Protein AF-A0A374MV22-F1 (afdb_monomer)

Secondary structure (DSSP, 8-state):
-HHHHHHHHHHHTT--EEHHHHHHTT-EEEEETTSPPPPHHHHHHHHHHHHHH---SPEEEEEHHHHHHTT--EEETTT-PBPPTTTGGGEEEE-S-HHHHHHHHHHHHHGGGS-GGGS-----EEEE-S--SS-HHHHHHHHHHSPPPPPTTHHHHHHHHH--S--HHHHHHHHHHHTT--HHHHHHHHHSSS---HHHHHHHHTT---HHHH--TTHHHHHHHHHHHTTTS-HHHHHSHHHHHHHHHHHHSS-GGGHHHHHHHHHHHHHT--HHHHHHHHT----TTS--HHHHHHHHHHHHHHHHHHHHHHHS--

Foldseek 3Di:
DVVVVVVVCVVQQVPKDWPVVLVVVQAAEKEFLPDDDADVVLLVVLLVCCQVPNDPDAFEKEQQLLCVVLVTWMAGLPPRHTDDNVRSNRYIYGLDCSSNVVSVVVQQVVQVVDDPVPHDPGIHIYGYDNDPPDRPVVVSVCVVPVDDDDFQLVLLVLLVVQAPDDQVLSVQLNVLVVVVAGSQLSLCLQQVDSPDGSVQSVCSSVVNHDCSSNDRVNHVLSVLLLVLLVVAADPVLSSDPLVSVLLSVQLVPDDPVCNVVSSVLSSVLSNPQDNVLNVQLVPQQADDVDGHSSRSNSVSVVVSSVVSVVVVVVVVVD

Sequence (318 aa):
MNNEKNLFKEELLLKVIALSTLLDQGYKIARLSGNRNFDEKVVKAKMKSMKANGMLVPAIILDAMKVIEAGLEIVDFETGEIISAADAARYVVLVDANHRYKAHLNLLEANKDLKDEEKYKGEFYLIFALNEEIAVSRMFSEINICTNPWKGGDFPKGAKMACKEELPLLDFIVKLTEEGYPLPTASKWGTFKASITKEIMADAMAGKISDKLRKTNGLERGENLLKAAAKYLSKEVLKSRTLVDWVINKYDEAGDEQKVSVIDNLVDFFSSLSKEKAEQIEKAKGQRGGDTKETIINRLLNKFYEQFTQSQRTSTDE

Mean predicted aligned error: 6.79 Å

Radius of gyration: 28.54 Å; Cα contacts (8 Å, |Δi|>4): 380; chains: 1; bounding box: 67×40×87 Å

Organism: Bacteroides uniformis (NCBI:txid820)

Solvent-accessible surface area (backbone atoms only — not comparable to full-atom values): 17752 Å² total; per-residue (Å²): 114,74,68,61,54,52,50,52,49,62,71,38,56,94,40,80,39,52,47,66,62,44,47,76,71,61,42,43,60,23,26,53,63,88,54,79,79,86,49,68,68,62,21,52,54,40,36,56,45,37,71,76,64,44,73,89,68,66,30,36,28,42,59,28,51,63,44,46,75,70,73,44,63,38,15,36,63,85,82,61,47,79,60,50,81,88,57,18,89,41,32,35,26,42,70,41,55,61,51,51,52,54,16,51,53,53,41,56,58,57,31,76,84,44,58,80,92,72,38,69,83,72,76,54,46,32,26,58,60,89,72,77,89,58,57,68,69,55,52,49,51,43,68,67,67,75,63,79,78,86,52,66,46,50,32,44,50,49,17,58,72,56,42,89,67,93,36,71,45,50,54,53,32,33,56,35,21,75,76,66,22,47,37,60,38,28,26,27,42,35,52,66,35,94,75,62,50,67,64,55,25,51,35,21,46,72,70,50,70,54,70,75,48,70,50,52,91,28,29,67,61,25,52,51,38,51,57,23,36,55,74,58,44,53,68,75,55,71,38,32,54,60,55,56,49,53,54,40,49,60,47,70,75,38,55,82,90,42,35,64,60,52,49,53,51,50,29,50,48,36,63,66,53,48,71,72,61,33,50,53,53,72,69,50,68,52,45,92,96,60,55,47,36,60,59,52,37,53,51,51,51,49,54,54,48,54,53,49,56,52,55,54,57,63,65,73,77,114

Structure (mmCIF, N/CA/C/O backbone):
data_AF-A0A374MV22-F1
#
_entry.id   AF-A0A374MV22-F1
#
loop_
_atom_site.group_PDB
_atom_site.id
_atom_site.type_symbol
_atom_site.label_atom_id
_atom_site.label_alt_id
_atom_site.label_comp_id
_atom_site.label_asym_id
_atom_site.label_entity_id
_atom_site.label_seq_id
_atom_site.pdbx_PDB_ins_code
_atom_site.Cartn_x
_atom_site.Cartn_y
_atom_site.Cartn_z
_atom_site.occupancy
_atom_site.B_iso_or_equiv
_atom_site.auth_seq_id
_atom_site.auth_comp_id
_atom_site.auth_asym_id
_atom_site.auth_atom_id
_atom_site.pdbx_PDB_model_num
ATOM 1 N N . MET A 1 1 ? 21.558 -14.992 -42.768 1.00 45.25 1 MET A N 1
ATOM 2 C CA . MET A 1 1 ? 21.031 -13.829 -42.017 1.00 45.25 1 MET A CA 1
ATOM 3 C C . MET A 1 1 ? 19.640 -14.037 -41.408 1.00 45.25 1 MET A C 1
ATOM 5 O O . MET A 1 1 ? 19.520 -13.736 -40.232 1.00 45.25 1 MET A O 1
ATOM 9 N N . ASN A 1 2 ? 18.609 -14.551 -42.107 1.00 43.31 2 ASN A N 1
ATOM 10 C CA . ASN A 1 2 ? 17.303 -14.824 -41.456 1.00 43.31 2 ASN A CA 1
ATOM 11 C C . ASN A 1 2 ? 17.306 -16.053 -40.522 1.00 43.31 2 ASN A C 1
ATOM 13 O O . ASN A 1 2 ? 16.668 -16.009 -39.478 1.00 43.31 2 ASN A O 1
ATOM 17 N N . ASN A 1 3 ? 18.060 -17.112 -40.845 1.00 43.44 3 ASN A N 1
ATOM 18 C CA . ASN A 1 3 ? 18.114 -18.320 -40.002 1.00 43.44 3 ASN A CA 1
ATOM 19 C C . ASN A 1 3 ? 18.857 -18.117 -38.670 1.00 43.44 3 ASN A C 1
ATOM 21 O O . ASN A 1 3 ? 18.404 -18.617 -37.652 1.00 43.44 3 ASN A O 1
ATOM 25 N N . GLU A 1 4 ? 19.954 -17.354 -38.642 1.00 47.12 4 GLU A N 1
ATOM 26 C CA . GLU A 1 4 ? 20.718 -17.103 -37.403 1.00 47.12 4 GLU A CA 1
ATOM 27 C C . GLU A 1 4 ? 19.968 -16.191 -36.421 1.00 47.12 4 GLU A C 1
ATOM 29 O O . GLU A 1 4 ? 20.083 -16.361 -35.212 1.00 47.12 4 GLU A O 1
ATOM 34 N N . LYS A 1 5 ? 19.159 -15.247 -36.923 1.00 50.31 5 LYS A N 1
ATOM 35 C CA . LYS A 1 5 ? 18.357 -14.345 -36.082 1.00 50.31 5 LYS A CA 1
ATOM 36 C C . LYS A 1 5 ? 17.177 -15.052 -35.410 1.00 50.31 5 LYS A C 1
ATOM 38 O O . LYS A 1 5 ? 16.896 -14.760 -34.251 1.00 50.31 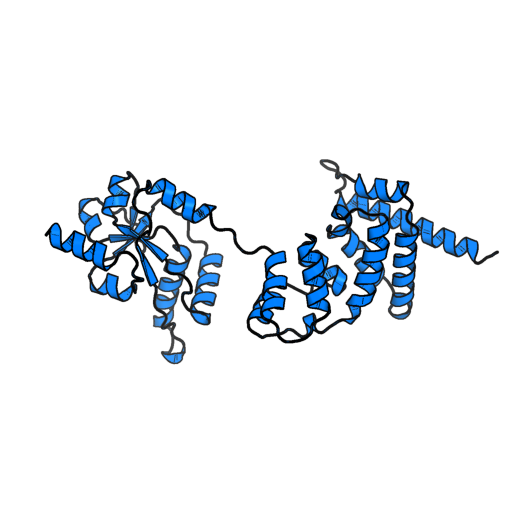5 LYS A O 1
ATOM 43 N N . ASN A 1 6 ? 16.529 -15.994 -36.102 1.00 52.12 6 ASN A N 1
ATOM 44 C CA . ASN A 1 6 ? 15.517 -16.853 -35.478 1.00 52.12 6 ASN A CA 1
ATOM 45 C C . ASN A 1 6 ? 16.143 -17.785 -34.434 1.00 52.12 6 ASN A C 1
ATOM 47 O O . ASN A 1 6 ? 15.589 -17.914 -33.349 1.00 52.12 6 ASN A O 1
ATOM 51 N N . LEU A 1 7 ? 17.333 -18.333 -34.709 1.00 50.06 7 LEU A N 1
ATOM 52 C CA . LEU A 1 7 ? 18.064 -19.161 -33.747 1.00 50.06 7 LEU A CA 1
ATOM 53 C C . LEU A 1 7 ? 18.438 -18.375 -32.477 1.00 50.06 7 LEU A C 1
ATOM 55 O O . LEU A 1 7 ? 18.261 -18.870 -31.374 1.00 50.06 7 LEU A O 1
ATOM 59 N N . PHE A 1 8 ? 18.879 -17.120 -32.619 1.00 55.59 8 PHE A N 1
ATOM 60 C CA . PHE A 1 8 ? 19.227 -16.244 -31.493 1.00 55.59 8 PHE A CA 1
ATOM 61 C C . PHE A 1 8 ? 18.015 -15.885 -30.621 1.00 55.59 8 PHE A C 1
ATOM 63 O O . PHE A 1 8 ? 18.105 -15.854 -29.393 1.00 55.59 8 PHE A O 1
ATOM 70 N N . LYS A 1 9 ? 16.856 -15.643 -31.247 1.00 52.81 9 LYS A N 1
ATOM 71 C CA . LYS A 1 9 ? 15.600 -15.394 -30.533 1.00 52.81 9 LYS A CA 1
ATOM 72 C C . LYS A 1 9 ? 15.097 -16.648 -29.819 1.00 52.81 9 LYS A C 1
ATOM 74 O O . LYS A 1 9 ? 14.689 -16.546 -28.669 1.00 52.81 9 LYS A O 1
ATOM 79 N N . GLU A 1 10 ? 15.172 -17.819 -30.447 1.00 56.44 10 GLU A N 1
ATOM 80 C CA . GLU A 1 10 ? 14.834 -19.106 -29.820 1.00 56.44 10 GLU A CA 1
ATOM 81 C C . GLU A 1 10 ? 15.809 -19.477 -28.689 1.00 56.44 10 GLU A C 1
ATOM 83 O O . GLU A 1 10 ? 15.385 -20.002 -27.662 1.00 56.44 10 GLU A O 1
ATOM 88 N N . GLU A 1 11 ? 17.095 -19.134 -28.816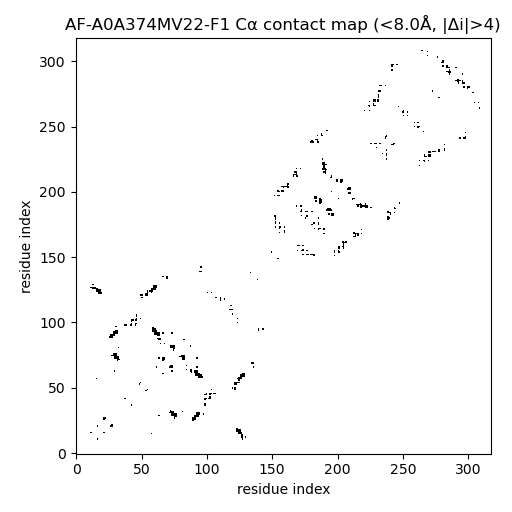 1.00 57.91 11 GLU A N 1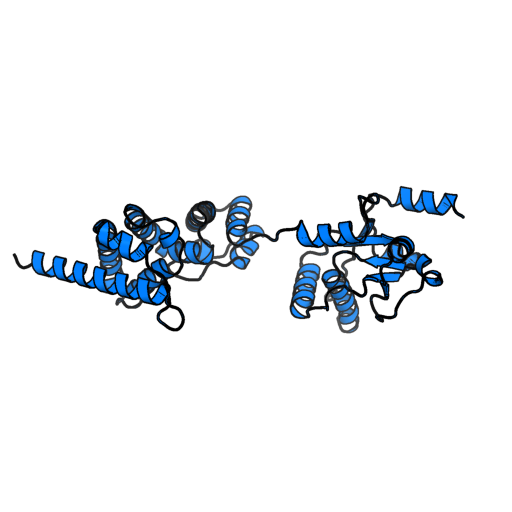
ATOM 89 C CA . GLU A 1 11 ? 18.097 -19.324 -27.764 1.00 57.91 11 GLU A CA 1
ATOM 90 C C . GLU A 1 11 ? 17.899 -18.391 -26.564 1.00 57.91 11 GLU A C 1
ATOM 92 O O . GLU A 1 11 ? 18.346 -18.734 -25.469 1.00 57.91 11 GLU A O 1
ATOM 97 N N . LEU A 1 12 ? 17.276 -17.222 -26.739 1.00 61.72 12 LEU A N 1
ATOM 98 C CA . LEU A 1 12 ? 17.028 -16.239 -25.677 1.00 61.72 12 LEU A CA 1
ATOM 99 C C . LEU A 1 12 ? 15.589 -16.232 -25.160 1.00 61.72 12 LEU A C 1
ATOM 101 O O . LEU A 1 12 ? 15.337 -15.692 -24.078 1.00 61.72 12 LEU A O 1
ATOM 105 N N . LEU A 1 13 ? 14.647 -16.828 -25.892 1.00 58.84 13 LEU A N 1
ATOM 106 C CA . LEU A 1 13 ? 13.289 -17.030 -25.411 1.00 58.84 13 LEU A CA 1
ATOM 107 C C . LEU A 1 13 ? 13.378 -17.795 -24.085 1.00 58.84 13 LEU A C 1
ATOM 109 O O . LEU A 1 13 ? 14.059 -18.813 -23.993 1.00 58.84 13 LEU A O 1
ATOM 113 N N . LEU A 1 14 ? 12.713 -17.284 -23.045 1.00 67.69 14 LEU A N 1
ATOM 114 C CA . LEU A 1 14 ? 12.739 -17.826 -21.676 1.00 67.69 14 LEU A CA 1
ATOM 115 C C . LEU A 1 14 ? 14.038 -17.586 -20.881 1.00 67.69 14 LEU A C 1
ATOM 117 O O . LEU A 1 14 ? 14.122 -18.026 -19.732 1.00 67.69 14 LEU A O 1
ATOM 121 N N . LYS A 1 15 ? 15.029 -16.860 -21.418 1.00 84.50 15 LYS A N 1
ATOM 122 C CA . LYS A 1 15 ? 16.226 -16.459 -20.662 1.00 84.50 15 LYS A CA 1
ATOM 123 C C . LYS A 1 15 ? 16.080 -15.057 -20.087 1.00 84.50 15 LYS A C 1
ATOM 125 O O . LYS A 1 15 ? 15.652 -14.119 -20.754 1.00 84.50 15 LYS A O 1
ATOM 130 N N . VAL A 1 16 ? 16.502 -14.914 -18.835 1.00 92.50 16 VAL A N 1
ATOM 131 C CA . VAL A 1 16 ? 16.754 -13.605 -18.233 1.00 92.50 16 VAL A CA 1
ATOM 132 C C . VAL A 1 16 ? 18.104 -13.103 -18.743 1.00 92.50 16 VAL A C 1
ATOM 134 O O . VAL A 1 16 ? 19.108 -13.804 -18.637 1.00 92.50 16 VAL A O 1
ATOM 137 N N . ILE A 1 17 ? 18.118 -11.897 -19.300 1.00 93.69 17 ILE A N 1
ATOM 138 C CA . ILE A 1 17 ? 19.264 -11.275 -19.962 1.00 93.69 17 ILE A CA 1
ATOM 139 C C . ILE A 1 17 ? 19.754 -10.111 -19.102 1.00 93.69 17 ILE A C 1
ATOM 141 O O . ILE A 1 17 ? 18.955 -9.277 -18.675 1.00 93.69 17 ILE A O 1
ATOM 145 N N . ALA A 1 18 ? 21.057 -10.040 -18.840 1.00 95.69 18 ALA A N 1
ATOM 146 C CA . ALA A 1 18 ? 21.661 -8.863 -18.224 1.00 95.69 18 ALA A CA 1
ATOM 147 C C . ALA A 1 18 ? 21.706 -7.709 -19.236 1.00 95.69 18 ALA A C 1
ATOM 149 O O . ALA A 1 18 ? 22.033 -7.917 -20.405 1.00 95.69 18 ALA A O 1
ATOM 150 N N . LEU A 1 19 ? 21.397 -6.490 -18.796 1.00 96.69 19 LEU A N 1
ATOM 151 C CA . LEU A 1 19 ? 21.433 -5.300 -19.643 1.00 96.69 19 LEU A CA 1
ATOM 152 C C . LEU A 1 19 ? 22.814 -5.121 -20.275 1.00 96.69 19 LEU A C 1
ATOM 154 O O . LEU A 1 19 ? 22.885 -4.890 -21.477 1.00 96.69 19 LEU A O 1
ATOM 158 N N . SER A 1 20 ? 23.885 -5.292 -19.494 1.00 95.81 20 SER A N 1
ATOM 159 C CA . SER A 1 20 ? 25.269 -5.265 -19.988 1.00 95.81 20 SER A CA 1
ATOM 160 C C . SER A 1 20 ? 25.472 -6.153 -21.218 1.00 95.81 20 SER A C 1
ATOM 162 O O . SER A 1 20 ? 25.999 -5.689 -22.220 1.00 95.81 20 SER A O 1
ATOM 164 N N . THR A 1 21 ? 24.942 -7.381 -21.208 1.00 94.44 21 THR A N 1
ATOM 165 C CA . THR A 1 21 ? 25.028 -8.303 -22.351 1.00 94.44 21 THR A CA 1
ATOM 166 C C . THR A 1 21 ? 24.350 -7.756 -23.610 1.00 94.44 21 THR A C 1
ATOM 168 O O . THR A 1 21 ? 24.898 -7.903 -24.699 1.00 94.44 21 THR A O 1
ATOM 171 N N . LEU A 1 22 ? 23.180 -7.115 -23.493 1.00 93.00 22 LEU A N 1
ATOM 172 C CA . LEU A 1 22 ? 22.524 -6.495 -24.654 1.00 93.00 22 LEU A CA 1
ATOM 173 C C . LEU A 1 22 ? 23.300 -5.280 -25.167 1.00 93.00 22 LEU A C 1
ATOM 175 O O . LEU A 1 22 ? 23.437 -5.113 -26.379 1.00 93.00 22 LEU A O 1
ATOM 179 N N . LEU A 1 23 ? 23.807 -4.445 -24.258 1.00 94.56 23 LEU A N 1
ATOM 180 C CA . LEU A 1 23 ? 24.580 -3.257 -24.618 1.00 94.56 23 LEU A CA 1
ATOM 181 C C . LEU A 1 23 ? 25.897 -3.637 -25.313 1.00 94.56 23 LEU A C 1
ATOM 183 O O . LEU A 1 23 ? 26.232 -3.042 -26.335 1.00 94.56 23 LEU A O 1
ATOM 187 N N . ASP A 1 24 ? 26.592 -4.671 -24.829 1.00 95.44 24 ASP A N 1
ATOM 188 C CA . ASP A 1 24 ? 27.826 -5.198 -25.434 1.00 95.44 24 ASP A CA 1
ATOM 189 C C . ASP A 1 24 ? 27.590 -5.760 -26.846 1.00 95.44 24 ASP A C 1
ATOM 191 O O . ASP A 1 24 ? 28.473 -5.724 -27.702 1.00 95.44 24 ASP A O 1
ATOM 195 N N . GLN A 1 25 ? 26.373 -6.236 -27.121 1.00 92.12 25 GLN A N 1
ATOM 196 C CA . GLN A 1 25 ? 25.932 -6.670 -28.451 1.00 92.12 25 GLN A CA 1
ATOM 197 C C . GLN A 1 25 ? 25.487 -5.506 -29.355 1.00 92.12 25 GLN A C 1
ATOM 199 O O . GLN A 1 25 ? 25.093 -5.728 -30.501 1.00 92.12 25 GLN A O 1
ATOM 204 N N . GLY A 1 26 ? 25.552 -4.266 -28.864 1.00 94.44 26 GLY A N 1
ATOM 205 C CA . GLY A 1 26 ? 25.214 -3.056 -29.610 1.00 94.44 26 GLY A CA 1
ATOM 206 C C . GLY A 1 26 ? 23.725 -2.708 -29.626 1.00 94.44 26 GLY A C 1
ATOM 207 O O . GLY A 1 26 ? 23.330 -1.812 -30.379 1.00 94.44 26 GLY A O 1
ATOM 208 N N . TYR A 1 27 ? 22.895 -3.382 -28.822 1.00 96.06 27 TYR A N 1
ATOM 209 C CA . TYR A 1 27 ? 21.491 -3.006 -28.673 1.00 96.06 27 TYR A CA 1
ATOM 210 C C . TYR A 1 27 ? 21.336 -1.755 -27.811 1.00 96.06 27 TYR A C 1
ATOM 212 O O . TYR A 1 27 ? 22.095 -1.504 -26.877 1.00 96.06 27 TYR A O 1
ATOM 220 N N . LYS A 1 28 ? 20.284 -0.994 -28.097 1.00 97.31 28 LYS A N 1
ATOM 221 C CA . LYS A 1 28 ? 19.816 0.145 -27.313 1.00 97.31 28 LYS A CA 1
ATOM 222 C C . LYS A 1 28 ? 18.415 -0.112 -26.767 1.00 97.31 28 LYS A C 1
ATOM 224 O O . LYS A 1 28 ? 17.668 -0.947 -27.282 1.00 97.31 28 LYS A O 1
ATOM 229 N N . ILE A 1 29 ? 18.046 0.633 -25.727 1.00 98.12 29 ILE A N 1
ATOM 230 C CA . ILE A 1 29 ? 16.731 0.524 -25.094 1.00 98.12 29 ILE A CA 1
ATOM 231 C C . ILE A 1 29 ? 15.816 1.635 -25.606 1.00 98.12 29 ILE A C 1
ATOM 233 O O . ILE A 1 29 ? 16.128 2.819 -25.502 1.00 98.12 29 ILE A O 1
ATOM 237 N N . ALA A 1 30 ? 14.660 1.238 -26.124 1.00 98.12 30 ALA A N 1
ATOM 238 C CA . ALA A 1 30 ? 13.561 2.116 -26.492 1.00 98.12 30 ALA A CA 1
ATOM 239 C C . ALA A 1 30 ? 12.405 1.995 -25.490 1.00 98.12 30 ALA A C 1
ATOM 241 O O . ALA A 1 30 ? 12.314 1.039 -24.718 1.00 98.12 30 ALA A O 1
ATOM 242 N N . ARG A 1 31 ? 11.469 2.942 -25.534 1.00 96.56 31 ARG A N 1
ATOM 243 C CA . ARG A 1 31 ? 10.159 2.864 -24.866 1.00 96.56 31 ARG A CA 1
ATOM 244 C C . ARG A 1 31 ? 9.058 3.343 -25.804 1.00 96.56 31 ARG A C 1
ATOM 246 O O . ARG A 1 31 ? 9.324 4.072 -26.751 1.00 96.56 31 ARG A O 1
ATOM 253 N N . LEU A 1 32 ? 7.813 2.980 -25.508 1.00 94.88 32 LEU A N 1
ATOM 254 C CA . LEU A 1 32 ? 6.648 3.550 -26.189 1.00 94.88 32 LEU A CA 1
ATOM 255 C C . LEU A 1 32 ? 6.566 5.059 -25.919 1.00 94.88 32 LEU A C 1
ATOM 257 O O . LEU A 1 32 ? 6.726 5.482 -24.768 1.00 94.88 32 LEU A O 1
ATOM 261 N N . SER A 1 33 ? 6.267 5.861 -26.942 1.00 92.69 33 SER A N 1
ATOM 262 C CA . SER A 1 33 ? 6.123 7.315 -26.775 1.00 92.69 33 SER A CA 1
ATOM 263 C C . SER A 1 33 ? 4.943 7.676 -25.864 1.00 92.69 33 SER A C 1
ATOM 265 O O . SER A 1 33 ? 5.063 8.543 -25.001 1.00 92.69 33 SER A O 1
ATOM 267 N N . GLY A 1 34 ? 3.848 6.912 -25.952 1.00 86.50 34 GLY A N 1
ATOM 268 C CA . GLY A 1 34 ? 2.661 7.042 -25.100 1.00 86.50 34 GLY A CA 1
ATOM 269 C C . GLY A 1 34 ? 2.831 6.582 -23.643 1.00 86.50 34 GLY A C 1
ATOM 270 O O . GLY A 1 34 ? 1.868 6.625 -22.875 1.00 86.50 34 GLY A O 1
ATOM 271 N N . ASN A 1 35 ? 4.019 6.127 -23.224 1.00 85.94 35 ASN A N 1
ATOM 272 C CA . ASN A 1 35 ? 4.237 5.737 -21.832 1.00 85.94 35 ASN A CA 1
ATOM 273 C C . ASN A 1 35 ? 4.171 6.940 -20.890 1.00 85.94 35 ASN A C 1
ATOM 275 O O . ASN A 1 35 ? 4.763 7.990 -21.146 1.00 85.94 35 ASN A O 1
ATOM 279 N N . ARG A 1 36 ? 3.554 6.722 -19.722 1.00 84.50 36 ARG A N 1
ATOM 280 C CA . ARG A 1 36 ? 3.444 7.717 -18.648 1.00 84.50 36 ARG A CA 1
ATOM 281 C C . ARG A 1 36 ? 4.780 8.413 -18.351 1.00 84.50 36 ARG A C 1
ATOM 283 O O . ARG A 1 36 ? 5.848 7.785 -18.379 1.00 84.50 36 ARG A O 1
ATOM 290 N N . ASN A 1 37 ? 4.690 9.691 -17.997 1.00 90.19 37 ASN A N 1
ATOM 291 C CA . ASN A 1 37 ? 5.840 10.482 -17.575 1.00 90.19 37 ASN A CA 1
ATOM 292 C C . ASN A 1 37 ? 6.525 9.864 -16.349 1.00 90.19 37 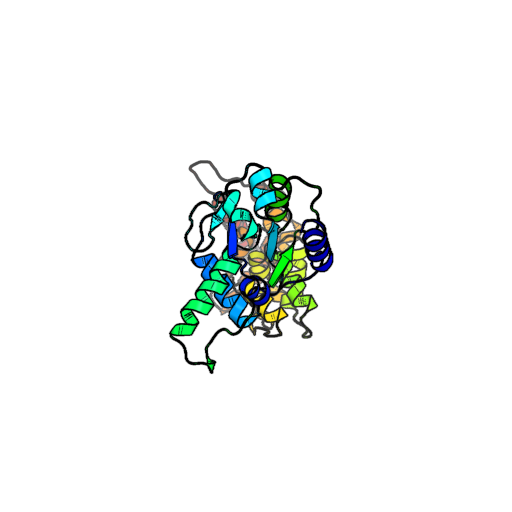ASN A C 1
ATOM 294 O O . ASN A 1 37 ? 5.909 9.164 -15.532 1.00 90.19 37 ASN A O 1
ATOM 298 N N . PHE A 1 38 ? 7.825 10.125 -16.218 1.00 93.69 38 PHE A N 1
ATOM 299 C CA . PHE A 1 38 ? 8.559 9.726 -15.028 1.00 93.69 38 PHE A CA 1
ATOM 300 C C . PHE A 1 38 ? 8.077 10.536 -13.827 1.00 93.69 38 PHE A C 1
ATOM 302 O O . PHE A 1 38 ? 7.987 11.757 -13.870 1.00 93.69 38 PHE A O 1
ATOM 309 N N . ASP A 1 39 ? 7.772 9.825 -12.746 1.00 96.69 39 ASP A N 1
ATOM 310 C CA . ASP A 1 39 ? 7.410 10.425 -11.470 1.00 96.69 39 ASP A CA 1
ATOM 311 C C . ASP A 1 39 ? 8.647 10.326 -10.585 1.00 96.69 39 ASP A C 1
ATOM 313 O O . ASP A 1 39 ? 9.112 9.222 -10.280 1.00 96.69 39 ASP A O 1
ATOM 317 N N . GLU A 1 40 ? 9.204 11.471 -10.199 1.00 96.44 40 GLU A N 1
ATOM 318 C CA . GLU A 1 40 ? 10.444 11.518 -9.430 1.00 96.44 40 GLU A CA 1
ATOM 319 C C . GLU A 1 40 ? 10.349 10.793 -8.089 1.00 96.44 40 GLU A C 1
ATOM 321 O O . GLU A 1 40 ? 11.319 10.163 -7.665 1.00 96.44 40 GLU A O 1
ATOM 326 N N . LYS A 1 41 ? 9.198 10.860 -7.405 1.00 96.88 41 LYS A N 1
ATOM 327 C CA . LYS A 1 41 ? 9.010 10.186 -6.114 1.00 96.88 41 LYS A CA 1
ATOM 328 C C . LYS A 1 41 ? 9.029 8.677 -6.315 1.00 96.88 41 LYS A C 1
ATOM 330 O O . LYS A 1 41 ? 9.691 7.968 -5.556 1.00 96.88 41 LYS A O 1
ATOM 335 N N . VAL A 1 42 ? 8.362 8.190 -7.362 1.00 95.88 42 VAL A N 1
ATOM 336 C CA . VAL A 1 42 ? 8.371 6.767 -7.724 1.00 95.88 42 VAL A CA 1
ATOM 337 C C . VAL A 1 42 ? 9.778 6.318 -8.119 1.00 95.88 42 VAL A C 1
ATOM 339 O O . VAL A 1 42 ? 10.233 5.288 -7.623 1.00 95.88 42 VAL A O 1
ATOM 342 N N . VAL A 1 43 ? 10.492 7.082 -8.953 1.00 97.75 43 VAL A N 1
ATOM 343 C CA . VAL A 1 43 ? 11.876 6.765 -9.353 1.00 97.75 43 VAL A CA 1
ATOM 344 C C . VAL A 1 43 ? 12.793 6.714 -8.128 1.00 97.75 43 VAL A C 1
ATOM 346 O O . VAL A 1 43 ? 13.462 5.704 -7.925 1.00 97.75 43 VAL A O 1
ATOM 349 N N . LYS A 1 44 ? 12.763 7.724 -7.247 1.00 97.94 44 LYS A N 1
ATOM 350 C CA . LYS A 1 44 ? 13.557 7.751 -6.002 1.00 97.94 44 LYS A CA 1
ATOM 351 C C . LYS A 1 44 ? 13.249 6.557 -5.092 1.00 97.94 44 LYS A C 1
ATOM 353 O O . LYS A 1 44 ? 14.166 5.941 -4.548 1.00 97.94 44 LYS A O 1
ATOM 358 N N . ALA A 1 45 ? 11.976 6.175 -4.962 1.00 96.31 45 ALA A N 1
ATOM 359 C CA . ALA A 1 45 ? 11.591 4.985 -4.205 1.00 96.31 45 ALA A CA 1
ATOM 360 C C . ALA A 1 45 ? 12.166 3.693 -4.821 1.00 96.31 45 ALA A C 1
ATOM 362 O O . ALA A 1 45 ? 12.651 2.826 -4.090 1.00 96.31 45 ALA A O 1
ATOM 363 N N . LYS A 1 46 ? 12.171 3.569 -6.158 1.00 97.19 46 LYS A N 1
ATOM 364 C CA . LYS A 1 46 ? 12.804 2.435 -6.853 1.00 97.19 46 LYS A CA 1
ATOM 365 C C . LYS A 1 46 ? 14.324 2.439 -6.701 1.00 97.19 46 LYS A C 1
ATOM 367 O O . LYS A 1 46 ? 14.869 1.378 -6.424 1.00 97.19 46 LYS A O 1
ATOM 372 N N . MET A 1 47 ? 14.985 3.597 -6.760 1.00 97.44 47 MET A N 1
ATOM 373 C CA . MET A 1 47 ? 16.428 3.713 -6.504 1.00 97.44 47 MET A CA 1
ATOM 374 C C . MET A 1 47 ? 16.792 3.174 -5.114 1.00 97.44 47 MET A C 1
ATOM 376 O O . MET A 1 47 ? 17.693 2.347 -4.988 1.00 97.44 47 MET A O 1
ATOM 380 N N . LYS A 1 48 ? 16.049 3.581 -4.070 1.00 95.75 48 LYS A N 1
ATOM 381 C CA . LYS A 1 48 ? 16.246 3.079 -2.699 1.00 95.75 48 LYS A CA 1
ATOM 382 C C . LYS A 1 48 ? 16.070 1.560 -2.624 1.00 95.75 48 LYS A C 1
ATOM 384 O O . LYS A 1 48 ? 16.901 0.878 -2.031 1.00 95.75 48 LYS A O 1
ATOM 389 N N . SER A 1 49 ? 15.010 1.034 -3.240 1.00 94.44 49 SER A N 1
ATOM 390 C CA . SER A 1 49 ? 14.749 -0.408 -3.266 1.00 94.44 49 SER A CA 1
ATOM 391 C C . SER A 1 49 ? 15.845 -1.185 -3.994 1.00 94.44 49 SER A C 1
ATOM 393 O O . SER A 1 49 ? 16.247 -2.232 -3.508 1.00 94.44 49 SER A O 1
ATOM 395 N N . MET A 1 50 ? 16.326 -0.697 -5.139 1.00 96.44 50 MET A N 1
ATOM 396 C CA . MET A 1 50 ? 17.349 -1.383 -5.935 1.00 96.44 50 MET A CA 1
ATOM 397 C C . MET A 1 50 ? 18.715 -1.377 -5.252 1.00 96.44 50 MET A C 1
ATOM 399 O O . MET A 1 50 ? 19.415 -2.382 -5.310 1.00 96.44 50 MET A O 1
ATOM 403 N N . LYS A 1 51 ? 19.073 -0.294 -4.548 1.00 94.31 51 LYS A N 1
ATOM 404 C CA . LYS A 1 51 ? 20.276 -0.262 -3.701 1.00 94.31 51 LYS A CA 1
ATOM 405 C C . LYS A 1 51 ? 20.217 -1.293 -2.572 1.00 94.31 51 LYS A C 1
ATOM 407 O O . LYS A 1 51 ? 21.221 -1.926 -2.285 1.00 94.31 51 LYS A O 1
ATOM 412 N N . ALA A 1 52 ? 19.057 -1.447 -1.932 1.00 92.19 52 ALA A N 1
ATOM 413 C CA . ALA A 1 52 ? 18.908 -2.328 -0.775 1.00 92.19 52 ALA A CA 1
ATOM 414 C C . ALA A 1 52 ? 18.707 -3.807 -1.144 1.00 92.19 52 ALA A C 1
ATOM 416 O O . ALA A 1 52 ? 19.190 -4.679 -0.432 1.00 92.19 52 ALA A O 1
ATOM 417 N N . ASN A 1 53 ? 17.978 -4.085 -2.228 1.00 92.12 53 ASN A N 1
ATOM 418 C CA . ASN A 1 53 ? 17.447 -5.421 -2.523 1.00 92.12 53 ASN A CA 1
ATOM 419 C C . ASN A 1 53 ? 17.835 -5.944 -3.914 1.00 92.12 53 ASN A C 1
ATOM 421 O O . ASN A 1 53 ? 17.408 -7.031 -4.294 1.00 92.12 53 ASN A O 1
ATOM 425 N N . GLY A 1 54 ? 18.572 -5.163 -4.710 1.00 93.88 54 GLY A N 1
ATOM 426 C CA . GLY A 1 54 ? 18.781 -5.464 -6.123 1.00 93.88 54 GLY A CA 1
ATOM 427 C C . GLY A 1 54 ? 17.478 -5.439 -6.931 1.00 93.88 54 GLY A C 1
ATOM 428 O O . GLY A 1 54 ? 16.468 -4.843 -6.535 1.00 93.88 54 GLY A O 1
ATOM 429 N N . MET A 1 55 ? 17.505 -6.070 -8.102 1.00 94.19 55 MET A N 1
ATOM 430 C CA . MET A 1 55 ? 16.331 -6.238 -8.955 1.00 94.19 55 MET A CA 1
ATOM 431 C C . MET A 1 55 ? 15.693 -7.606 -8.694 1.00 94.19 55 MET A C 1
ATOM 433 O O . MET A 1 55 ? 16.316 -8.632 -8.923 1.00 94.19 55 MET A O 1
ATOM 437 N N . LEU A 1 56 ? 14.443 -7.612 -8.223 1.00 92.69 56 LEU A N 1
ATOM 438 C CA . LEU A 1 56 ? 13.739 -8.843 -7.830 1.00 92.69 56 LEU A CA 1
ATOM 439 C C . LEU A 1 56 ? 12.942 -9.502 -8.967 1.00 92.69 56 LEU A C 1
ATOM 441 O O . LEU A 1 56 ? 12.567 -10.662 -8.859 1.00 92.69 56 LEU A O 1
ATOM 445 N N . VAL A 1 57 ? 12.630 -8.755 -10.029 1.00 93.06 57 VAL A N 1
ATOM 446 C CA . VAL A 1 57 ? 11.805 -9.219 -11.158 1.00 93.06 57 VAL A CA 1
ATOM 447 C C . VAL A 1 57 ? 12.374 -8.619 -12.443 1.00 93.06 57 VAL A C 1
ATOM 449 O O . VAL A 1 57 ? 12.542 -7.392 -12.455 1.00 93.06 57 VAL A O 1
ATOM 452 N N . PRO A 1 58 ? 12.644 -9.409 -13.501 1.00 95.31 58 PRO A N 1
ATOM 453 C CA . PRO A 1 58 ? 13.117 -8.888 -14.782 1.00 95.31 58 PRO A CA 1
ATOM 454 C C . PRO A 1 58 ? 12.099 -7.919 -15.400 1.00 95.31 58 PRO A C 1
ATOM 456 O O . PRO A 1 58 ? 10.906 -7.958 -15.090 1.00 95.31 58 PRO A O 1
ATOM 459 N N . ALA A 1 59 ? 12.570 -7.012 -16.246 1.00 95.88 59 ALA A N 1
ATOM 460 C CA . ALA A 1 59 ? 11.704 -6.148 -17.033 1.00 95.88 59 ALA A CA 1
ATOM 461 C C . ALA A 1 59 ? 11.402 -6.774 -18.397 1.00 95.88 59 ALA A C 1
ATOM 463 O O . ALA A 1 59 ? 12.237 -7.473 -18.964 1.00 95.88 59 ALA A O 1
ATOM 464 N N . ILE A 1 60 ? 10.207 -6.518 -18.919 1.00 94.19 60 ILE A N 1
ATOM 465 C CA . ILE A 1 60 ? 9.737 -7.141 -20.157 1.00 94.19 60 ILE A CA 1
ATOM 466 C C . ILE A 1 60 ? 10.129 -6.272 -21.354 1.00 94.19 60 ILE A C 1
ATOM 468 O O . ILE A 1 60 ? 9.867 -5.063 -21.355 1.00 94.19 60 ILE A O 1
ATOM 472 N N . ILE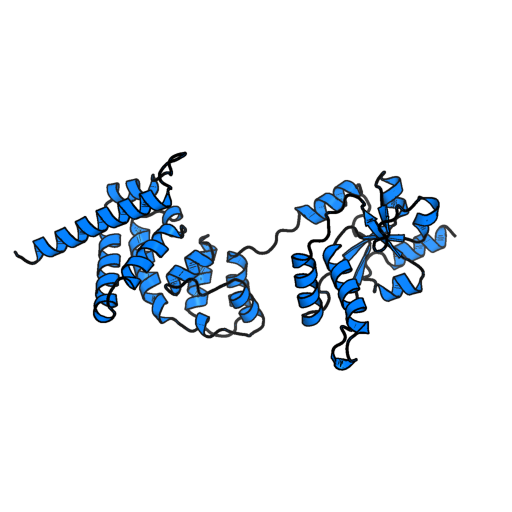 A 1 61 ? 10.720 -6.904 -22.370 1.00 94.56 61 ILE A N 1
ATOM 473 C CA . ILE A 1 61 ? 11.099 -6.283 -23.642 1.00 94.56 61 ILE A CA 1
ATOM 474 C C . ILE A 1 61 ? 10.461 -6.972 -24.855 1.00 94.56 61 ILE A C 1
ATOM 476 O O . ILE A 1 61 ? 10.054 -8.133 -24.796 1.00 94.56 61 ILE A O 1
ATOM 480 N N . LEU A 1 62 ? 10.391 -6.238 -25.964 1.00 93.94 62 LEU A N 1
ATOM 481 C CA . LEU A 1 62 ? 9.986 -6.714 -27.288 1.00 93.94 62 LEU A CA 1
ATOM 482 C C . LEU A 1 62 ? 10.994 -6.282 -28.357 1.00 93.94 62 LEU A C 1
ATOM 484 O O . LEU A 1 62 ? 11.694 -5.283 -28.188 1.00 93.94 62 LEU A O 1
ATOM 488 N N . ASP A 1 63 ? 10.996 -6.979 -29.492 1.00 93.12 63 ASP A N 1
ATOM 489 C CA . ASP A 1 63 ? 11.678 -6.522 -30.706 1.00 93.12 63 ASP A CA 1
ATOM 490 C C . ASP A 1 63 ? 11.079 -5.191 -31.188 1.00 93.12 63 ASP A C 1
ATOM 492 O O . ASP A 1 63 ? 9.864 -5.084 -31.377 1.00 93.12 63 ASP A O 1
ATOM 496 N N . ALA A 1 64 ? 11.913 -4.176 -31.437 1.00 96.62 64 ALA A N 1
ATOM 497 C CA . ALA A 1 64 ? 11.426 -2.859 -31.853 1.00 96.62 64 ALA A CA 1
ATOM 498 C C . ALA A 1 64 ? 10.662 -2.882 -33.181 1.00 96.62 64 ALA A C 1
ATOM 500 O O . ALA A 1 64 ? 9.635 -2.214 -33.301 1.00 96.62 64 ALA A O 1
ATOM 501 N N . MET A 1 65 ? 11.105 -3.697 -34.145 1.00 95.12 65 MET A N 1
ATOM 502 C CA . MET A 1 65 ? 10.414 -3.827 -35.431 1.00 95.12 65 MET A CA 1
ATOM 503 C C . MET A 1 65 ? 8.976 -4.323 -35.245 1.00 95.12 65 MET A C 1
ATOM 505 O O . MET A 1 65 ? 8.057 -3.750 -35.816 1.00 95.12 65 MET A O 1
ATOM 509 N N . LYS A 1 66 ? 8.758 -5.303 -34.357 1.00 93.25 66 LYS A N 1
ATOM 510 C CA . LYS A 1 66 ? 7.423 -5.835 -34.048 1.00 93.25 66 LYS A CA 1
ATOM 511 C C . LYS A 1 66 ? 6.497 -4.767 -33.460 1.00 93.25 66 LYS A C 1
ATOM 513 O O . LYS A 1 66 ? 5.301 -4.755 -33.735 1.00 93.25 66 LYS A O 1
ATOM 518 N N . VAL A 1 67 ? 7.039 -3.873 -32.634 1.00 95.69 67 VAL A N 1
ATOM 519 C CA . VAL A 1 67 ? 6.272 -2.770 -32.035 1.00 95.69 67 VAL A CA 1
ATOM 520 C C . VAL A 1 67 ? 5.890 -1.729 -33.093 1.00 95.69 67 VAL A C 1
ATOM 522 O O . VAL A 1 67 ? 4.739 -1.296 -33.124 1.00 95.69 67 VAL A O 1
ATOM 525 N N . ILE A 1 68 ? 6.815 -1.388 -33.994 1.00 96.38 68 ILE A N 1
ATOM 526 C CA . ILE A 1 68 ? 6.562 -0.460 -35.107 1.00 96.38 68 ILE A CA 1
ATOM 527 C C . ILE A 1 68 ? 5.556 -1.049 -36.106 1.00 96.38 68 ILE A C 1
ATOM 529 O O . ILE A 1 68 ? 4.623 -0.358 -36.509 1.00 96.38 68 ILE A O 1
ATOM 533 N N . GLU A 1 69 ? 5.687 -2.327 -36.469 1.00 95.00 69 GLU A N 1
ATOM 534 C CA . GLU A 1 69 ? 4.740 -3.041 -37.343 1.00 95.00 69 GLU A CA 1
ATOM 535 C C . GLU A 1 69 ? 3.333 -3.123 -36.735 1.00 95.00 69 GLU A C 1
ATOM 537 O O . GLU A 1 69 ? 2.340 -3.119 -37.460 1.00 95.00 69 GLU A O 1
ATOM 542 N N . ALA A 1 70 ? 3.231 -3.121 -35.403 1.00 93.75 70 ALA A N 1
ATOM 543 C CA . ALA A 1 70 ? 1.962 -3.003 -34.689 1.00 93.75 70 ALA A CA 1
ATOM 544 C C . ALA A 1 70 ? 1.379 -1.571 -34.692 1.00 93.75 70 ALA A C 1
ATOM 546 O O . ALA A 1 70 ? 0.359 -1.329 -34.045 1.00 93.75 70 ALA A O 1
ATOM 547 N N . GLY A 1 71 ? 2.007 -0.626 -35.399 1.00 95.12 71 GLY A N 1
ATOM 548 C CA . GLY A 1 71 ? 1.557 0.758 -35.541 1.00 95.12 71 GLY A CA 1
ATOM 549 C C . GLY A 1 71 ? 1.827 1.634 -34.317 1.00 95.12 71 GLY A C 1
ATOM 550 O O . GLY A 1 71 ? 1.151 2.646 -34.137 1.00 95.12 71 GLY A O 1
ATOM 551 N N . LEU A 1 72 ? 2.768 1.244 -33.452 1.00 95.31 72 LEU A N 1
ATOM 552 C CA . LEU A 1 72 ? 3.098 1.980 -32.233 1.00 95.31 72 LEU A CA 1
ATOM 553 C C . LEU A 1 72 ? 4.400 2.768 -32.401 1.00 95.31 72 LEU A C 1
ATOM 555 O O . LEU A 1 72 ? 5.411 2.241 -32.861 1.00 95.31 72 LEU A O 1
ATOM 559 N N . GLU A 1 73 ? 4.381 4.027 -31.970 1.00 96.88 73 GLU A N 1
ATOM 560 C CA . GLU A 1 73 ? 5.564 4.883 -31.959 1.00 96.88 73 GLU A CA 1
ATOM 561 C C . GLU A 1 73 ? 6.456 4.564 -30.752 1.00 96.88 73 GLU A C 1
ATOM 563 O O . GLU A 1 73 ? 6.001 4.451 -29.604 1.00 96.88 73 GLU A O 1
ATOM 568 N N . ILE A 1 74 ? 7.751 4.436 -31.024 1.00 97.62 74 ILE A N 1
ATOM 569 C CA . ILE A 1 74 ? 8.782 4.202 -30.020 1.00 97.62 74 ILE A CA 1
ATOM 570 C C . ILE A 1 74 ? 9.819 5.318 -30.064 1.00 97.62 74 ILE A C 1
ATOM 572 O O . ILE A 1 74 ? 10.111 5.882 -31.118 1.00 97.62 74 ILE A O 1
ATOM 576 N N . VAL A 1 75 ? 10.383 5.612 -28.899 1.00 97.81 75 VAL A N 1
ATOM 577 C CA . VAL A 1 75 ? 11.439 6.605 -28.720 1.00 97.81 75 VAL A CA 1
ATOM 578 C C . VAL A 1 75 ? 12.634 5.998 -27.999 1.00 97.81 75 VAL A C 1
ATOM 580 O O . VAL A 1 75 ? 12.475 5.066 -27.201 1.00 97.81 75 VAL A O 1
ATOM 583 N N . ASP A 1 76 ? 13.822 6.537 -28.255 1.00 97.81 76 ASP A N 1
ATOM 584 C CA . ASP A 1 76 ? 15.020 6.235 -27.477 1.00 97.81 76 ASP A CA 1
ATOM 585 C C . ASP A 1 76 ? 14.763 6.559 -25.999 1.00 97.81 76 ASP A C 1
ATOM 587 O O . ASP A 1 76 ? 14.169 7.589 -25.663 1.00 97.81 76 ASP A O 1
ATOM 591 N N . PHE A 1 77 ? 15.140 5.649 -25.099 1.00 97.38 77 PHE A N 1
ATOM 592 C CA . PHE A 1 77 ? 14.786 5.794 -23.691 1.00 97.38 77 PHE A CA 1
ATOM 593 C C . PHE A 1 77 ? 15.451 7.011 -23.033 1.00 97.38 77 PHE A C 1
ATOM 595 O O . PHE A 1 77 ? 14.865 7.606 -22.123 1.00 97.38 77 PHE A O 1
ATOM 602 N N . GLU A 1 78 ? 16.665 7.365 -23.455 1.00 93.62 78 GLU A N 1
ATOM 603 C CA . GLU A 1 78 ? 17.453 8.434 -22.843 1.00 93.62 78 GLU A CA 1
ATOM 604 C C . GLU A 1 78 ? 17.224 9.774 -23.533 1.00 93.62 78 GLU A C 1
ATOM 606 O O . GLU A 1 78 ? 16.998 10.770 -22.841 1.00 93.62 78 GLU A O 1
ATOM 611 N N . THR A 1 79 ? 17.246 9.801 -24.870 1.00 95.38 79 THR A N 1
ATOM 612 C CA . THR A 1 79 ? 17.124 11.056 -25.635 1.00 95.38 79 THR A CA 1
ATOM 613 C C . THR A 1 79 ? 15.673 11.456 -25.890 1.00 95.38 79 THR A C 1
ATOM 615 O O . THR A 1 79 ? 15.380 12.640 -26.044 1.00 95.38 79 THR A O 1
ATOM 618 N N . GLY A 1 80 ? 14.748 10.491 -25.904 1.00 95.31 80 GLY A N 1
ATOM 619 C CA . GLY A 1 80 ? 13.350 10.721 -26.265 1.00 95.31 80 GLY A CA 1
ATOM 620 C C . GLY A 1 80 ? 13.123 10.945 -27.763 1.00 95.31 80 GLY A C 1
ATOM 621 O O . GLY A 1 80 ? 12.017 11.313 -28.154 1.00 95.31 80 GLY A O 1
ATOM 622 N N . GLU A 1 81 ? 14.136 10.725 -28.603 1.00 97.44 81 GLU A N 1
ATOM 623 C CA . GLU A 1 81 ? 14.019 10.844 -30.057 1.00 97.44 81 GLU A CA 1
ATOM 624 C C . GLU A 1 81 ? 13.217 9.680 -30.645 1.00 97.44 81 GLU A C 1
ATOM 626 O O . GLU A 1 81 ? 13.383 8.531 -30.236 1.00 97.44 81 GLU A O 1
ATOM 631 N N . ILE A 1 82 ? 12.353 9.973 -31.621 1.00 97.75 82 ILE A N 1
ATOM 632 C CA . ILE A 1 82 ? 11.552 8.962 -32.325 1.00 97.75 82 ILE A CA 1
ATOM 633 C C . ILE A 1 82 ? 12.473 8.034 -33.122 1.00 97.75 82 ILE A C 1
ATOM 635 O O . ILE A 1 82 ? 13.360 8.495 -33.841 1.00 97.75 82 ILE A O 1
ATOM 639 N N . ILE A 1 83 ? 12.230 6.725 -33.037 1.00 98.06 83 ILE A N 1
ATOM 640 C CA . ILE A 1 83 ? 13.009 5.707 -33.750 1.00 98.06 83 ILE A CA 1
ATOM 641 C C . ILE A 1 83 ? 12.246 5.247 -34.994 1.00 98.06 83 ILE A C 1
ATOM 643 O O . ILE A 1 83 ? 11.077 4.865 -34.929 1.00 98.06 83 ILE A O 1
ATOM 647 N N . SER A 1 84 ? 12.935 5.254 -36.135 1.00 96.00 84 SER A N 1
ATOM 648 C CA . SER A 1 84 ? 12.393 4.803 -37.416 1.00 96.00 84 SER A CA 1
ATOM 649 C C . SER A 1 84 ? 12.465 3.277 -37.580 1.00 96.00 84 SER A C 1
ATOM 651 O O . SER A 1 84 ? 13.265 2.599 -36.934 1.00 96.00 84 SER A O 1
ATOM 653 N N . ALA A 1 85 ? 11.695 2.722 -38.523 1.00 95.62 85 ALA A N 1
ATOM 654 C CA . ALA A 1 85 ? 11.792 1.304 -38.891 1.00 95.62 85 ALA A CA 1
ATOM 655 C C . ALA A 1 85 ? 13.199 0.906 -39.389 1.00 95.62 85 ALA A C 1
ATOM 657 O O . ALA A 1 85 ? 13.628 -0.227 -39.178 1.00 95.62 85 ALA A O 1
ATOM 658 N N . ALA A 1 86 ? 13.938 1.833 -40.013 1.00 95.50 86 ALA A N 1
ATOM 659 C CA . ALA A 1 86 ? 15.291 1.575 -40.507 1.00 95.50 86 ALA A CA 1
ATOM 660 C C . ALA A 1 86 ? 16.301 1.354 -39.366 1.00 95.50 86 ALA A C 1
ATOM 662 O O . ALA A 1 86 ? 17.245 0.577 -39.514 1.00 95.50 86 ALA A O 1
ATOM 663 N N . ASP A 1 87 ? 16.074 1.993 -38.217 1.00 95.88 87 ASP A N 1
ATOM 664 C CA . ASP A 1 87 ? 16.942 1.899 -37.039 1.00 95.88 87 ASP A CA 1
ATOM 665 C C . ASP A 1 87 ? 16.471 0.844 -36.029 1.00 95.88 87 ASP A C 1
ATOM 667 O O . ASP A 1 87 ? 17.225 0.464 -35.131 1.00 95.88 87 ASP A O 1
ATOM 671 N N . ALA A 1 88 ? 15.254 0.316 -36.200 1.00 94.94 88 ALA A N 1
ATOM 672 C CA . ALA A 1 88 ? 14.604 -0.613 -35.277 1.00 94.94 88 ALA A CA 1
ATOM 673 C C . ALA A 1 88 ? 15.447 -1.856 -34.956 1.00 94.94 88 ALA A C 1
ATOM 675 O O . ALA A 1 88 ? 15.424 -2.346 -33.833 1.00 94.94 88 ALA A O 1
ATOM 676 N N . ALA A 1 89 ? 16.249 -2.346 -35.905 1.00 94.25 89 ALA A N 1
ATOM 677 C CA . ALA A 1 89 ? 17.103 -3.517 -35.700 1.00 94.25 89 ALA A CA 1
ATOM 678 C C . ALA A 1 89 ? 18.161 -3.343 -34.589 1.00 94.25 89 ALA A C 1
ATOM 680 O O . ALA A 1 89 ? 18.742 -4.334 -34.155 1.00 94.25 89 ALA A O 1
ATOM 681 N N . ARG A 1 90 ? 18.425 -2.107 -34.145 1.00 95.50 90 ARG A N 1
ATOM 682 C CA . ARG A 1 90 ? 19.371 -1.786 -33.063 1.00 95.50 90 ARG A CA 1
ATOM 683 C C . ARG A 1 90 ? 18.695 -1.645 -31.701 1.00 95.50 90 ARG A C 1
ATOM 685 O O . ARG A 1 90 ? 19.377 -1.355 -30.725 1.00 95.50 90 ARG A O 1
ATOM 692 N N . TYR A 1 91 ? 17.376 -1.801 -31.624 1.00 98.06 91 TYR A N 1
ATOM 693 C CA . TYR A 1 91 ? 16.606 -1.492 -30.427 1.00 98.06 91 TYR A CA 1
ATOM 694 C C . TYR A 1 91 ? 15.776 -2.677 -29.940 1.00 98.06 91 TYR A C 1
ATOM 696 O O . TYR A 1 91 ? 15.166 -3.412 -30.717 1.00 98.06 91 TYR A O 1
ATOM 704 N N . VAL A 1 92 ? 15.682 -2.781 -28.618 1.00 96.88 92 VAL A N 1
ATOM 705 C CA . VAL A 1 92 ? 14.615 -3.513 -27.930 1.00 96.88 92 VAL A CA 1
ATOM 706 C C . VAL A 1 92 ? 13.729 -2.519 -27.188 1.00 96.88 92 VAL A C 1
ATOM 708 O O . VAL A 1 92 ? 14.200 -1.494 -26.694 1.00 96.88 92 VAL A O 1
ATOM 711 N N . VAL A 1 93 ? 12.431 -2.796 -27.113 1.00 96.88 93 VAL A N 1
ATOM 712 C CA . VAL A 1 93 ? 11.442 -1.884 -26.529 1.00 96.88 93 VAL A CA 1
ATOM 713 C C . VAL A 1 93 ? 11.054 -2.360 -25.144 1.00 96.88 93 VAL A C 1
ATOM 715 O O . VAL A 1 93 ? 10.505 -3.446 -24.982 1.00 96.88 93 VAL A O 1
ATOM 718 N N . LEU A 1 94 ? 11.284 -1.512 -24.149 1.00 96.00 94 LEU A N 1
ATOM 719 C CA . LEU A 1 94 ? 10.913 -1.723 -22.761 1.00 96.00 94 LEU A CA 1
ATOM 720 C C . LEU A 1 94 ? 9.414 -1.444 -22.544 1.00 96.00 94 LEU A C 1
ATOM 722 O O . LEU A 1 94 ? 8.979 -0.287 -22.466 1.00 96.00 94 LEU A O 1
ATOM 726 N N . VAL A 1 95 ? 8.624 -2.514 -22.413 1.00 91.56 95 VAL A N 1
ATOM 727 C CA . VAL A 1 95 ? 7.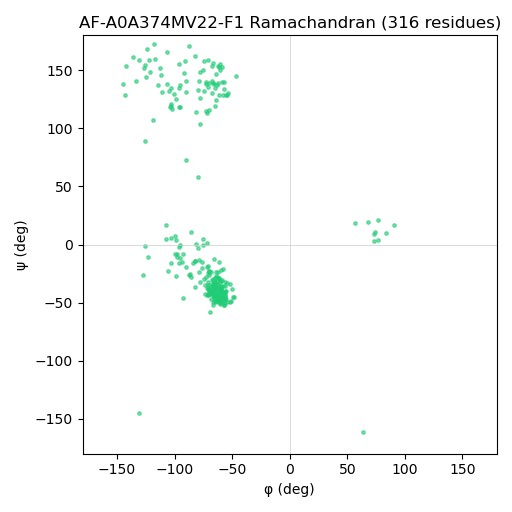155 -2.443 -22.269 1.00 91.56 95 VAL A CA 1
ATOM 728 C C . VAL A 1 95 ? 6.666 -2.502 -20.818 1.00 91.56 95 VAL A C 1
ATOM 730 O O . VAL A 1 95 ? 5.545 -2.091 -20.535 1.00 91.56 95 VAL A O 1
ATOM 733 N N . ASP A 1 96 ? 7.521 -2.924 -19.884 1.00 91.69 96 ASP A N 1
ATOM 734 C CA . ASP A 1 96 ? 7.308 -2.845 -18.430 1.00 91.69 96 ASP A CA 1
ATOM 735 C C . ASP A 1 96 ? 8.461 -2.073 -17.758 1.00 91.69 96 ASP A C 1
ATOM 737 O O . ASP A 1 96 ? 9.494 -1.824 -18.359 1.00 91.69 96 ASP A O 1
ATOM 741 N N . ALA A 1 97 ? 8.331 -1.691 -16.487 1.00 94.06 97 ALA A N 1
ATOM 742 C CA . ALA A 1 97 ? 9.462 -1.292 -15.646 1.00 94.06 97 ALA A CA 1
ATOM 743 C C . ALA A 1 97 ? 10.172 0.017 -16.030 1.00 94.06 97 ALA A C 1
ATOM 745 O O . ALA A 1 97 ? 11.273 0.267 -15.544 1.00 94.06 97 ALA A O 1
ATOM 746 N N . ASN A 1 98 ? 9.539 0.902 -16.802 1.00 95.38 98 ASN A N 1
ATOM 747 C CA . ASN A 1 98 ? 10.125 2.177 -17.235 1.00 95.38 98 ASN A CA 1
ATOM 748 C C . ASN A 1 98 ? 10.706 2.995 -16.052 1.00 95.38 98 ASN A C 1
ATOM 750 O O . ASN A 1 98 ? 11.867 3.393 -16.077 1.00 95.38 98 ASN A O 1
ATOM 754 N N . HIS A 1 99 ? 9.959 3.180 -14.952 1.00 96.19 99 HIS A N 1
ATOM 755 C CA . HIS A 1 99 ? 10.473 3.868 -13.748 1.00 96.19 99 HIS A CA 1
ATOM 756 C C . HIS A 1 99 ? 11.620 3.120 -13.055 1.00 96.19 99 HIS A C 1
ATOM 758 O O . HIS A 1 99 ? 12.447 3.761 -12.411 1.00 96.19 99 HIS A O 1
ATOM 764 N N . ARG A 1 100 ? 11.671 1.782 -13.151 1.00 96.94 100 ARG A N 1
ATOM 765 C CA . ARG A 1 100 ? 12.771 0.974 -12.592 1.00 96.94 100 ARG A CA 1
ATOM 766 C C . ARG A 1 100 ? 14.032 1.123 -13.440 1.00 96.94 100 ARG A C 1
ATOM 768 O O . ARG A 1 100 ? 15.097 1.318 -12.871 1.00 96.94 100 ARG A O 1
ATOM 775 N N . TYR A 1 101 ? 13.907 1.105 -14.765 1.00 97.81 101 TYR A N 1
ATOM 776 C CA . TYR A 1 101 ? 15.039 1.340 -15.660 1.00 97.81 101 TYR A CA 1
ATOM 777 C C . TYR A 1 101 ? 15.584 2.764 -15.499 1.00 97.81 101 TYR A C 1
ATOM 779 O O . TYR A 1 101 ? 16.777 2.946 -15.287 1.00 97.81 101 TYR A O 1
ATOM 787 N N . LYS A 1 102 ? 14.708 3.778 -15.416 1.00 97.94 102 LYS A N 1
ATOM 788 C CA . LYS A 1 102 ? 15.141 5.148 -15.095 1.00 97.94 102 LYS A CA 1
ATOM 789 C C . LYS A 1 102 ? 15.842 5.240 -13.733 1.00 97.94 102 LYS A C 1
ATOM 791 O O . LYS A 1 102 ? 16.822 5.963 -13.601 1.00 97.94 102 LYS A O 1
ATOM 796 N N . ALA A 1 103 ? 15.368 4.505 -12.725 1.00 98.12 103 ALA A N 1
ATOM 797 C CA . ALA A 1 103 ? 16.038 4.432 -11.428 1.00 98.12 103 ALA A CA 1
ATOM 798 C C . ALA A 1 103 ? 17.432 3.795 -11.528 1.00 98.12 103 ALA A C 1
ATOM 800 O O . ALA A 1 103 ? 18.358 4.308 -10.910 1.00 98.12 103 ALA A O 1
ATOM 801 N N . HIS A 1 104 ? 17.589 2.726 -12.312 1.00 97.94 104 HIS A N 1
ATOM 802 C CA . HIS A 1 104 ? 18.885 2.105 -12.586 1.00 97.94 104 HIS A CA 1
ATOM 803 C C . HIS A 1 104 ? 19.857 3.091 -13.251 1.00 97.94 104 HIS A C 1
ATOM 805 O O . HIS A 1 104 ? 20.944 3.308 -12.724 1.00 97.94 104 HIS A O 1
ATOM 811 N N . LEU A 1 105 ? 19.434 3.777 -14.319 1.00 97.44 105 LEU A N 1
ATOM 812 C CA . LEU A 1 105 ? 20.249 4.800 -14.988 1.00 97.44 105 LEU A CA 1
ATOM 813 C C . LEU A 1 105 ? 20.663 5.927 -14.033 1.00 97.44 105 LEU A C 1
ATOM 815 O O . LEU A 1 105 ? 21.835 6.277 -13.955 1.00 97.44 105 LEU A O 1
ATOM 819 N N . ASN A 1 106 ? 19.726 6.448 -13.236 1.00 97.81 106 ASN A N 1
ATOM 820 C CA . ASN A 1 106 ? 20.030 7.491 -12.256 1.00 97.81 106 ASN A CA 1
ATOM 821 C C . ASN A 1 106 ? 21.014 7.016 -11.170 1.00 97.81 106 ASN A C 1
ATOM 823 O O . ASN A 1 106 ? 21.766 7.824 -10.632 1.00 97.81 106 ASN A O 1
ATOM 827 N N . LEU A 1 107 ? 20.991 5.728 -10.806 1.00 97.50 107 LEU A N 1
ATOM 828 C CA . LEU A 1 107 ? 21.953 5.150 -9.867 1.00 97.50 107 LEU A CA 1
ATOM 829 C C . LEU A 1 107 ? 23.354 5.060 -10.480 1.00 97.50 107 LEU A C 1
ATOM 831 O O . LEU A 1 107 ? 24.318 5.396 -9.799 1.00 97.50 107 LEU A O 1
ATOM 835 N N . LEU A 1 108 ? 23.458 4.636 -11.742 1.00 96.00 108 LEU A N 1
ATOM 836 C CA . LEU A 1 108 ? 24.728 4.601 -12.470 1.00 96.00 108 LEU A CA 1
ATOM 837 C C . LEU A 1 108 ? 25.301 6.004 -12.681 1.00 96.00 108 LEU A C 1
ATOM 839 O O . LEU A 1 108 ? 26.502 6.196 -12.519 1.00 96.00 108 LEU A O 1
ATOM 843 N N . GLU A 1 109 ? 24.453 6.991 -12.970 1.00 96.25 109 GLU A N 1
ATOM 844 C CA . GLU A 1 109 ? 24.885 8.384 -13.076 1.00 96.25 109 GLU A CA 1
ATOM 845 C C . GLU A 1 109 ? 25.427 8.892 -11.737 1.00 96.25 109 GLU A C 1
ATOM 847 O O . GLU A 1 109 ? 26.548 9.386 -11.668 1.00 96.25 109 GLU A O 1
ATOM 852 N N . ALA A 1 110 ? 24.682 8.670 -10.648 1.00 95.75 110 ALA A N 1
ATOM 853 C CA . ALA A 1 110 ? 25.100 9.075 -9.309 1.00 95.75 110 ALA A CA 1
ATOM 854 C C . ALA A 1 110 ? 26.398 8.391 -8.842 1.00 95.75 110 ALA A C 1
ATOM 856 O O . ALA A 1 110 ? 27.086 8.926 -7.981 1.00 95.75 110 ALA A O 1
ATOM 857 N N . ASN A 1 111 ? 26.761 7.225 -9.392 1.00 96.38 111 ASN A N 1
ATOM 858 C CA . ASN A 1 111 ? 28.028 6.569 -9.063 1.00 96.38 111 ASN A CA 1
ATOM 859 C C . ASN A 1 111 ? 29.257 7.381 -9.483 1.00 96.38 111 ASN A C 1
ATOM 861 O O . ASN A 1 111 ? 30.325 7.155 -8.916 1.00 96.38 111 ASN A O 1
ATOM 865 N N . LYS A 1 112 ? 29.143 8.279 -10.471 1.00 94.94 112 LYS A N 1
ATOM 866 C CA . LYS A 1 112 ? 30.273 9.098 -10.942 1.00 94.94 112 LYS A CA 1
ATOM 867 C C . LYS A 1 112 ? 30.831 10.001 -9.838 1.00 94.94 112 LYS A C 1
ATOM 869 O O . LYS A 1 112 ? 32.034 10.241 -9.815 1.00 94.94 112 LYS A O 1
ATOM 874 N N . ASP A 1 113 ? 29.979 10.401 -8.895 1.00 94.00 113 ASP A N 1
ATOM 875 C CA . ASP A 1 113 ? 30.312 11.313 -7.795 1.00 94.00 113 ASP A CA 1
ATOM 876 C C . ASP A 1 113 ? 30.608 10.593 -6.463 1.00 94.00 113 ASP A C 1
ATOM 878 O O . ASP A 1 113 ? 30.802 11.242 -5.434 1.00 94.00 113 ASP A O 1
ATOM 882 N N . LEU A 1 114 ? 30.617 9.253 -6.447 1.00 94.69 114 LEU A N 1
ATOM 883 C CA . LEU A 1 114 ? 30.739 8.442 -5.229 1.00 94.69 114 LEU A CA 1
ATOM 884 C C . LEU A 1 114 ? 32.057 7.663 -5.163 1.00 94.69 114 LEU A C 1
ATOM 886 O O . LEU A 1 114 ? 32.616 7.247 -6.185 1.00 94.69 114 LEU A O 1
ATOM 890 N N . LYS A 1 115 ? 32.521 7.393 -3.936 1.00 94.56 115 LYS A N 1
ATOM 891 C CA . LYS A 1 115 ? 33.630 6.457 -3.700 1.00 94.56 115 LYS A CA 1
ATOM 892 C C .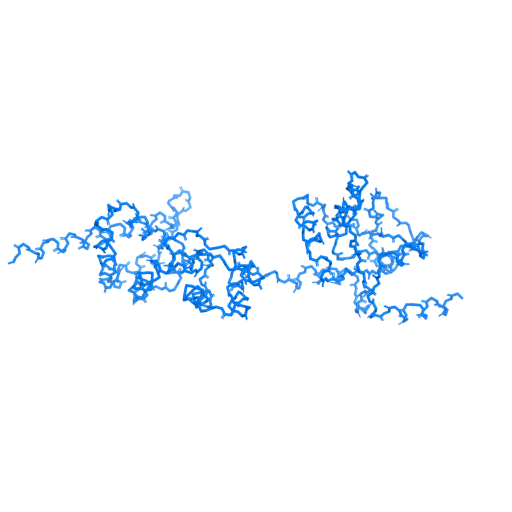 LYS A 1 115 ? 33.197 5.034 -4.042 1.00 94.56 115 LYS A C 1
ATOM 894 O O . LYS A 1 115 ? 32.010 4.716 -3.990 1.00 94.56 115 LYS A O 1
ATOM 899 N N . ASP A 1 116 ? 34.143 4.170 -4.406 1.00 93.19 116 ASP A N 1
ATOM 900 C CA . ASP A 1 116 ? 33.825 2.842 -4.945 1.00 93.19 116 ASP A CA 1
ATOM 901 C C . ASP A 1 116 ? 33.007 1.963 -3.982 1.00 93.19 116 ASP A C 1
ATOM 903 O O . ASP A 1 116 ? 32.157 1.185 -4.419 1.00 93.19 116 ASP A O 1
ATOM 907 N N . GLU A 1 117 ? 33.202 2.138 -2.675 1.00 92.62 117 GLU A N 1
ATOM 908 C CA . GLU A 1 117 ? 32.485 1.416 -1.621 1.00 92.62 117 GLU A CA 1
ATOM 909 C C . GLU A 1 117 ? 31.005 1.828 -1.518 1.00 92.62 117 GLU A C 1
ATOM 911 O O . GLU A 1 117 ? 30.177 1.064 -1.027 1.00 92.62 117 GLU A O 1
ATOM 916 N N . GLU A 1 118 ? 30.660 3.026 -1.996 1.00 91.38 118 GLU A N 1
ATOM 917 C CA . GLU A 1 118 ? 29.314 3.611 -1.935 1.00 91.38 118 GLU A CA 1
ATOM 918 C C . GLU A 1 118 ? 28.531 3.425 -3.246 1.00 91.38 118 GLU A C 1
ATOM 920 O O . GLU A 1 118 ? 27.320 3.686 -3.302 1.00 91.38 118 GLU A O 1
ATOM 925 N N . LYS A 1 119 ? 29.214 2.985 -4.312 1.00 94.56 119 LYS A N 1
ATOM 926 C CA . LYS A 1 119 ? 28.621 2.818 -5.639 1.00 94.56 119 LYS A CA 1
ATOM 927 C C . LYS A 1 119 ? 27.583 1.705 -5.652 1.00 94.56 119 LYS A C 1
ATOM 929 O O . LYS A 1 119 ? 27.767 0.611 -5.122 1.00 94.56 119 LYS A O 1
ATOM 934 N N . TYR A 1 120 ? 26.492 1.963 -6.359 1.00 95.81 120 TYR A N 1
ATOM 935 C CA . TYR A 1 120 ? 25.553 0.935 -6.771 1.00 95.81 120 TYR A CA 1
ATOM 936 C C . TYR A 1 120 ? 26.201 0.045 -7.841 1.00 95.81 120 TYR A C 1
ATOM 938 O O . TYR A 1 120 ? 26.491 0.511 -8.938 1.00 95.81 120 TYR A O 1
ATOM 946 N N . LYS A 1 121 ? 26.409 -1.237 -7.533 1.00 94.25 121 LYS A N 1
ATOM 947 C CA . LYS A 1 121 ? 27.026 -2.227 -8.441 1.00 94.25 121 LYS A CA 1
ATOM 948 C C . LYS A 1 121 ? 26.013 -3.239 -8.995 1.00 94.25 121 LYS A C 1
ATOM 950 O O . LYS A 1 121 ? 26.390 -4.323 -9.423 1.00 94.25 121 LYS A O 1
ATOM 955 N N . GLY A 1 122 ? 24.718 -2.931 -8.894 1.00 93.88 122 GLY A N 1
ATOM 956 C CA . GLY A 1 122 ? 23.661 -3.845 -9.317 1.00 93.88 122 GLY A CA 1
ATOM 957 C C . GLY A 1 122 ? 23.467 -3.851 -10.831 1.00 93.88 122 GLY A C 1
ATOM 958 O O . GLY A 1 122 ? 23.629 -2.827 -11.486 1.00 93.88 122 GLY A O 1
ATOM 959 N N . GLU A 1 123 ? 23.064 -5.004 -11.353 1.00 94.94 123 GLU A N 1
ATOM 960 C CA . GLU A 1 123 ? 22.722 -5.212 -12.762 1.00 94.94 123 GLU A CA 1
ATOM 961 C C . GLU A 1 123 ? 21.218 -4.974 -13.010 1.00 94.94 123 GLU A C 1
ATOM 963 O O . GLU A 1 123 ? 20.398 -5.051 -12.083 1.00 94.94 123 GLU A O 1
ATOM 968 N N . PHE A 1 124 ? 20.849 -4.679 -14.259 1.00 97.88 124 PHE A N 1
ATOM 969 C CA . PHE A 1 124 ? 19.462 -4.646 -14.715 1.00 97.88 124 PHE A CA 1
ATOM 970 C C . PHE A 1 124 ? 19.152 -5.881 -15.557 1.00 97.88 124 PHE A C 1
ATOM 972 O O . PHE A 1 124 ? 19.890 -6.225 -16.473 1.00 97.88 124 PHE A O 1
ATOM 979 N N . TYR A 1 125 ? 18.038 -6.545 -15.265 1.00 97.50 125 TYR A N 1
ATOM 980 C CA . TYR A 1 125 ? 17.672 -7.803 -15.904 1.00 97.50 125 TYR A CA 1
ATOM 981 C C . TYR A 1 125 ? 16.417 -7.656 -16.754 1.00 97.50 125 TYR A C 1
ATOM 983 O O . TYR A 1 125 ? 15.428 -7.042 -16.346 1.00 97.50 125 TYR A O 1
ATOM 991 N N . LEU A 1 126 ? 16.457 -8.252 -17.936 1.00 96.38 126 LEU A N 1
ATOM 992 C CA . LEU A 1 126 ? 15.460 -8.139 -18.988 1.00 96.38 126 LEU A CA 1
ATOM 993 C C . LEU A 1 126 ? 14.990 -9.535 -19.395 1.00 96.38 126 LEU A C 1
ATOM 995 O O . LEU A 1 126 ? 15.711 -10.514 -19.230 1.00 96.38 126 LEU A O 1
ATOM 999 N N . ILE A 1 127 ? 13.782 -9.637 -19.929 1.00 94.31 127 ILE A N 1
ATOM 1000 C CA . ILE A 1 127 ? 13.267 -10.862 -20.534 1.00 94.31 127 ILE A CA 1
ATOM 1001 C C . ILE A 1 127 ? 12.387 -10.495 -21.723 1.00 94.31 127 ILE A C 1
ATOM 1003 O O . ILE A 1 127 ? 11.600 -9.547 -21.650 1.00 94.31 127 ILE A O 1
ATOM 1007 N N . PHE A 1 128 ? 12.510 -11.235 -22.820 1.00 92.19 128 PHE A N 1
ATOM 1008 C CA . PHE A 1 128 ? 11.568 -11.102 -23.927 1.00 92.19 128 PHE A CA 1
ATOM 1009 C C . PHE A 1 128 ? 10.162 -11.519 -23.489 1.00 92.19 128 PHE A C 1
ATOM 1011 O O . PHE A 1 128 ? 9.992 -12.394 -22.637 1.00 92.19 128 PHE A O 1
ATOM 1018 N N . ALA A 1 129 ? 9.143 -10.867 -24.047 1.00 90.62 129 ALA A N 1
ATOM 1019 C CA . ALA A 1 129 ? 7.761 -11.199 -23.737 1.00 90.62 129 ALA A CA 1
ATOM 1020 C C . ALA A 1 129 ? 7.472 -12.689 -23.972 1.00 90.62 129 ALA A C 1
ATOM 1022 O O . ALA A 1 129 ? 7.741 -13.230 -25.038 1.00 90.62 129 ALA A O 1
ATOM 1023 N N . LEU A 1 130 ? 6.889 -13.337 -22.963 1.00 89.19 130 LEU A N 1
ATOM 1024 C CA . LEU A 1 130 ? 6.694 -14.789 -22.962 1.00 89.19 130 LEU A CA 1
ATOM 1025 C C . LEU A 1 130 ? 5.595 -15.265 -23.918 1.00 89.19 130 LEU A C 1
ATOM 1027 O O . LEU 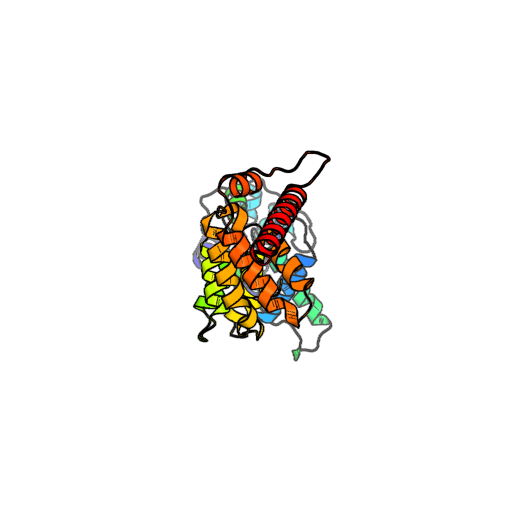A 1 130 ? 5.636 -16.399 -24.378 1.00 89.19 130 LEU A O 1
ATOM 1031 N N . ASN A 1 131 ? 4.598 -14.419 -24.189 1.00 88.06 131 ASN A N 1
ATOM 1032 C CA . ASN A 1 131 ? 3.530 -14.714 -25.137 1.00 88.06 131 ASN A CA 1
ATOM 1033 C C . ASN A 1 131 ? 3.567 -13.695 -26.269 1.00 88.06 131 ASN A C 1
ATOM 1035 O O . ASN A 1 131 ? 3.177 -12.545 -26.093 1.00 88.06 131 ASN A O 1
ATOM 1039 N N . GLU A 1 132 ? 4.006 -14.135 -27.437 1.00 78.00 132 GLU A N 1
ATOM 1040 C CA . GLU A 1 132 ? 4.145 -13.294 -28.616 1.00 78.00 132 GLU A CA 1
ATOM 1041 C C . GLU A 1 132 ? 2.957 -13.344 -29.584 1.00 78.00 132 GLU A C 1
ATOM 1043 O O . GLU A 1 132 ? 2.970 -12.602 -30.569 1.00 78.00 132 GLU A O 1
ATOM 1048 N N . GLU A 1 133 ? 1.948 -14.170 -29.298 1.00 86.75 133 GLU A N 1
ATOM 1049 C CA . GLU A 1 133 ? 0.792 -14.441 -30.168 1.00 86.75 133 GLU A CA 1
ATOM 1050 C C . GLU A 1 133 ? -0.307 -13.374 -30.062 1.00 86.75 133 GLU A C 1
ATOM 1052 O O . GLU A 1 133 ? -1.213 -13.306 -30.892 1.00 86.75 133 GLU A O 1
ATOM 1057 N N . ILE A 1 134 ? -0.247 -12.530 -29.031 1.00 90.75 134 ILE A N 1
ATOM 1058 C CA . ILE A 1 134 ? -1.218 -11.458 -28.808 1.00 90.75 134 ILE A CA 1
ATOM 1059 C C . ILE A 1 134 ? -0.726 -10.121 -29.367 1.00 90.75 134 ILE A C 1
ATOM 1061 O O . ILE A 1 134 ? 0.472 -9.856 -29.461 1.00 90.75 134 ILE A O 1
ATOM 1065 N N . ALA A 1 135 ? -1.672 -9.232 -29.678 1.00 92.75 135 ALA A N 1
ATOM 1066 C CA . ALA A 1 135 ? -1.360 -7.869 -30.093 1.00 92.75 135 ALA A CA 1
ATOM 1067 C C . ALA A 1 135 ? -0.512 -7.135 -29.037 1.00 92.75 135 ALA A C 1
ATOM 1069 O O . ALA A 1 135 ? -0.794 -7.217 -27.836 1.00 92.75 135 ALA A O 1
ATOM 1070 N N . VAL A 1 136 ? 0.476 -6.355 -29.489 1.00 91.31 136 VAL A N 1
ATOM 1071 C CA . VAL A 1 136 ? 1.388 -5.591 -28.614 1.00 91.31 136 VAL A CA 1
ATOM 1072 C C . VAL A 1 136 ? 0.616 -4.660 -27.671 1.00 91.31 136 VAL A C 1
ATOM 1074 O O . VAL A 1 136 ? 0.912 -4.596 -26.480 1.00 91.31 136 VAL A O 1
ATOM 1077 N N . SER A 1 137 ? -0.430 -3.997 -28.170 1.00 89.62 137 SER A N 1
ATOM 1078 C CA . SER A 1 137 ? -1.301 -3.130 -27.366 1.00 89.62 137 SER A CA 1
ATOM 1079 C C . SER A 1 137 ? -2.035 -3.893 -26.257 1.00 89.62 137 SER A C 1
ATOM 1081 O O . SER A 1 137 ? -2.108 -3.414 -25.124 1.00 89.62 137 SER A O 1
ATOM 1083 N N . ARG A 1 138 ? -2.523 -5.108 -26.548 1.00 91.75 138 ARG A N 1
ATOM 1084 C CA . ARG A 1 138 ? -3.168 -5.984 -25.560 1.00 91.75 138 ARG A CA 1
ATOM 1085 C C . ARG A 1 138 ? -2.174 -6.411 -24.487 1.00 91.75 138 ARG A C 1
ATOM 1087 O O . ARG A 1 138 ? -2.485 -6.263 -23.310 1.00 91.75 138 ARG A O 1
ATOM 1094 N N . MET A 1 139 ? -0.987 -6.875 -24.880 1.00 91.25 139 MET A N 1
ATOM 1095 C CA . MET A 1 139 ? 0.081 -7.246 -23.946 1.00 91.25 139 MET A CA 1
ATOM 1096 C C . MET A 1 139 ? 0.417 -6.096 -22.998 1.00 91.25 139 MET A C 1
ATOM 1098 O O . MET A 1 139 ? 0.436 -6.280 -21.784 1.00 91.25 139 MET A O 1
ATOM 1102 N N . PHE A 1 140 ? 0.636 -4.904 -23.553 1.00 87.00 140 PHE A N 1
ATOM 1103 C CA . PHE A 1 140 ? 0.942 -3.715 -22.772 1.00 87.00 140 PHE A CA 1
ATOM 1104 C C . PHE A 1 140 ? -0.171 -3.383 -21.772 1.00 87.00 140 PHE A C 1
ATOM 1106 O O . PHE A 1 140 ? 0.111 -3.144 -20.596 1.00 87.00 140 PHE A O 1
ATOM 1113 N N . SER A 1 141 ? -1.433 -3.397 -22.213 1.00 88.94 141 SER A N 1
ATOM 1114 C CA . SER A 1 141 ? -2.563 -3.147 -21.316 1.00 88.94 141 SER A CA 1
ATOM 1115 C C . SER A 1 141 ? -2.639 -4.190 -20.200 1.00 88.94 141 SER A C 1
ATOM 1117 O O . SER A 1 141 ? -2.744 -3.814 -19.036 1.00 88.94 141 SER A O 1
ATOM 1119 N N . GLU A 1 142 ? -2.479 -5.474 -20.535 1.00 91.44 142 GLU A N 1
ATOM 1120 C CA . GLU A 1 142 ? -2.588 -6.585 -19.591 1.00 91.44 142 GLU A CA 1
ATOM 1121 C C . GLU A 1 142 ? -1.518 -6.494 -18.503 1.00 91.44 142 GLU A C 1
ATOM 1123 O O . GLU A 1 142 ? -1.862 -6.482 -17.326 1.00 91.44 142 GLU A O 1
ATOM 1128 N N . ILE A 1 143 ? -0.245 -6.298 -18.880 1.00 87.88 143 ILE A N 1
ATOM 1129 C CA . ILE A 1 143 ? 0.881 -6.126 -17.942 1.00 87.88 143 ILE A CA 1
ATOM 1130 C C . ILE A 1 143 ? 0.572 -5.057 -16.880 1.00 87.88 143 ILE A C 1
ATOM 1132 O O . ILE A 1 143 ? 0.928 -5.211 -15.709 1.00 87.88 143 ILE A O 1
ATOM 1136 N N . ASN A 1 144 ? -0.103 -3.975 -17.278 1.00 84.06 144 ASN A N 1
ATOM 1137 C CA . ASN A 1 144 ? -0.391 -2.848 -16.397 1.00 84.06 144 ASN A CA 1
ATOM 1138 C C . ASN A 1 144 ? -1.671 -3.020 -15.561 1.00 84.06 144 ASN A C 1
ATOM 1140 O O . ASN A 1 144 ? -1.739 -2.444 -14.475 1.00 84.06 144 ASN A O 1
ATOM 1144 N N . ILE A 1 145 ? -2.675 -3.777 -16.024 1.00 87.44 145 ILE A N 1
ATOM 1145 C CA . ILE A 1 145 ? -3.961 -3.932 -15.313 1.00 87.44 145 ILE A CA 1
ATOM 1146 C C . ILE A 1 145 ? -4.060 -5.223 -14.495 1.00 87.44 145 ILE A C 1
ATOM 1148 O O . ILE A 1 145 ? -4.788 -5.257 -13.503 1.00 87.44 145 ILE A O 1
ATOM 1152 N N . CYS A 1 146 ? -3.343 -6.281 -14.882 1.00 86.38 146 CYS A N 1
ATOM 1153 C CA . CY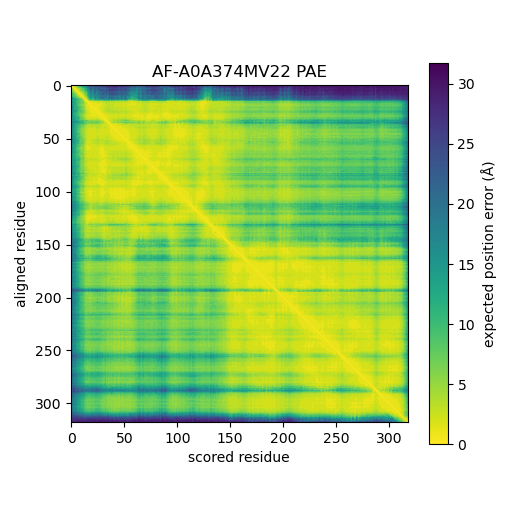S A 1 146 ? -3.473 -7.603 -14.266 1.00 86.38 146 CYS A CA 1
ATOM 1154 C C . CYS A 1 146 ? -2.739 -7.715 -12.922 1.00 86.38 146 CYS A C 1
ATOM 1156 O O . CYS A 1 146 ? -2.957 -8.659 -12.162 1.00 86.38 146 CYS A O 1
ATOM 1158 N N . THR A 1 147 ? -1.865 -6.753 -12.607 1.00 82.44 147 THR A N 1
ATOM 1159 C CA . THR A 1 147 ? -1.083 -6.744 -11.369 1.00 82.44 147 THR A CA 1
ATOM 1160 C C . THR A 1 147 ? -1.761 -5.883 -10.309 1.00 82.44 147 THR A C 1
ATOM 1162 O O . THR A 1 147 ? -1.873 -4.668 -10.454 1.00 82.44 147 THR A O 1
ATOM 1165 N N . ASN A 1 148 ? -2.139 -6.497 -9.186 1.00 84.31 148 ASN A N 1
ATOM 1166 C CA . ASN A 1 148 ? -2.660 -5.787 -8.020 1.00 84.31 148 ASN A CA 1
ATOM 1167 C C . ASN A 1 148 ? -1.592 -5.698 -6.918 1.00 84.31 148 ASN A C 1
ATOM 1169 O O . ASN A 1 148 ? -1.176 -6.732 -6.392 1.00 84.31 148 ASN A O 1
ATOM 1173 N N . PRO A 1 149 ? -1.153 -4.488 -6.522 1.00 86.12 149 PRO A N 1
ATOM 1174 C CA . PRO A 1 149 ? -0.281 -4.325 -5.365 1.00 86.12 149 PRO A CA 1
ATOM 1175 C C . PRO A 1 149 ? -0.946 -4.833 -4.083 1.00 86.12 149 PRO A C 1
ATOM 1177 O O . PRO A 1 149 ? -2.163 -4.704 -3.916 1.00 86.12 149 PRO A O 1
ATOM 1180 N N . TRP A 1 150 ? -0.134 -5.314 -3.137 1.00 89.12 150 TRP A N 1
ATOM 1181 C CA . TRP A 1 150 ? -0.604 -5.633 -1.789 1.00 89.12 150 TRP A CA 1
ATOM 1182 C C . TRP A 1 150 ? -1.332 -4.438 -1.158 1.00 89.12 150 TRP A C 1
ATOM 1184 O O . TRP A 1 150 ? -0.847 -3.299 -1.124 1.00 89.12 150 TRP A O 1
ATOM 1194 N N . LYS A 1 151 ? -2.517 -4.712 -0.626 1.00 88.69 151 LYS A N 1
ATOM 1195 C CA . LYS A 1 151 ? -3.344 -3.795 0.153 1.00 88.69 151 LYS A CA 1
ATOM 1196 C C . LYS A 1 151 ? -2.953 -3.879 1.626 1.00 88.69 151 LYS A C 1
ATOM 1198 O O . LYS A 1 151 ? -2.188 -4.734 2.050 1.00 88.69 151 LYS A O 1
ATOM 1203 N N . GLY A 1 152 ? -3.481 -2.963 2.441 1.00 86.56 152 GLY A N 1
ATOM 1204 C CA . GLY A 1 152 ? -3.110 -2.866 3.860 1.00 86.56 152 GLY A CA 1
ATOM 1205 C C . GLY A 1 152 ? -3.321 -4.148 4.671 1.00 86.56 152 GLY A C 1
ATOM 1206 O O . GLY A 1 152 ? -2.533 -4.393 5.572 1.00 86.56 152 GLY A O 1
ATOM 1207 N N . GLY A 1 153 ? -4.328 -4.961 4.336 1.00 90.25 153 GLY A N 1
ATOM 1208 C CA . GLY A 1 153 ? -4.592 -6.235 5.015 1.00 90.25 153 GLY A CA 1
ATOM 1209 C C . GLY A 1 153 ? -3.651 -7.382 4.631 1.00 90.25 153 GLY A C 1
ATOM 1210 O O . GLY A 1 153 ? -3.579 -8.361 5.364 1.00 90.25 153 GLY A O 1
ATOM 1211 N N . ASP A 1 154 ? -2.893 -7.260 3.537 1.00 94.50 154 ASP A N 1
ATOM 1212 C CA . ASP A 1 154 ? -1.957 -8.309 3.109 1.00 94.50 154 ASP A CA 1
ATOM 1213 C C . ASP A 1 154 ? -0.665 -8.278 3.943 1.00 94.50 154 ASP A C 1
ATOM 1215 O O . ASP A 1 154 ? -0.086 -9.316 4.260 1.00 94.50 154 ASP A O 1
ATOM 1219 N N . PHE A 1 155 ? -0.245 -7.084 4.379 1.00 96.38 155 PHE A N 1
ATOM 1220 C CA . PHE A 1 155 ? 0.992 -6.895 5.141 1.00 96.38 155 PHE A CA 1
ATOM 1221 C C . PHE A 1 155 ? 0.999 -7.612 6.504 1.00 96.38 155 PHE A C 1
ATOM 1223 O O . PHE A 1 155 ? 1.992 -8.279 6.781 1.00 96.38 155 PHE A O 1
ATOM 1230 N N . PRO A 1 156 ? -0.053 -7.544 7.351 1.00 96.62 156 PRO A N 1
ATOM 1231 C CA . PRO A 1 156 ? -0.091 -8.302 8.603 1.00 96.62 156 PRO A CA 1
ATOM 1232 C C . PRO A 1 156 ? 0.007 -9.813 8.402 1.00 96.62 156 PRO A C 1
ATOM 1234 O O . PRO A 1 156 ? 0.703 -10.477 9.163 1.00 96.62 156 PRO A O 1
ATOM 1237 N N . LYS A 1 157 ? -0.638 -10.361 7.362 1.00 95.62 157 LYS A N 1
ATOM 1238 C CA . LYS A 1 157 ? -0.543 -11.792 7.035 1.00 95.62 157 LYS A CA 1
ATOM 1239 C C . LYS A 1 157 ? 0.881 -12.184 6.665 1.00 95.62 157 LYS A C 1
ATOM 1241 O O . LYS A 1 157 ? 1.398 -13.162 7.195 1.00 95.62 157 LYS A O 1
ATOM 1246 N N . GLY A 1 158 ? 1.522 -11.394 5.801 1.00 95.81 158 GLY A N 1
ATOM 1247 C CA . GLY A 1 158 ? 2.927 -11.589 5.451 1.00 95.81 158 GLY A CA 1
ATOM 1248 C C . GLY A 1 158 ? 3.840 -11.500 6.676 1.00 95.81 158 GLY A C 1
ATOM 1249 O O . GLY A 1 158 ? 4.679 -12.375 6.881 1.00 95.81 158 GLY A O 1
ATOM 1250 N N . ALA A 1 159 ? 3.627 -10.497 7.533 1.00 96.69 159 ALA A N 1
ATOM 1251 C CA . ALA A 1 159 ? 4.367 -10.336 8.781 1.00 96.69 159 ALA A CA 1
ATOM 1252 C C . ALA A 1 159 ? 4.199 -11.550 9.701 1.00 96.69 159 ALA A C 1
ATOM 1254 O O . ALA A 1 159 ? 5.198 -12.078 10.169 1.00 96.69 159 ALA A O 1
ATOM 1255 N N . LYS A 1 160 ? 2.971 -12.042 9.906 1.00 96.06 160 LYS A N 1
ATOM 1256 C CA . LYS A 1 160 ? 2.700 -13.235 10.724 1.00 96.06 160 LYS A CA 1
ATOM 1257 C C . LYS A 1 160 ? 3.330 -14.499 10.144 1.00 96.06 160 LYS A C 1
ATOM 1259 O O . LYS A 1 160 ? 3.862 -15.301 10.894 1.00 96.06 160 LYS A O 1
ATOM 1264 N N . MET A 1 161 ? 3.297 -14.664 8.822 1.00 95.25 161 MET A N 1
ATOM 1265 C CA . MET A 1 161 ? 3.913 -15.810 8.147 1.00 95.25 161 MET A CA 1
ATOM 1266 C C . MET A 1 161 ? 5.438 -15.843 8.330 1.00 95.25 161 MET A C 1
ATOM 1268 O O . MET A 1 161 ? 6.018 -16.915 8.469 1.00 95.25 161 MET A O 1
ATOM 1272 N N . ALA A 1 162 ? 6.092 -14.680 8.301 1.00 94.12 162 ALA A N 1
ATOM 1273 C CA . ALA A 1 162 ? 7.544 -14.573 8.423 1.00 94.12 162 ALA A CA 1
ATOM 1274 C C . ALA A 1 162 ? 8.034 -14.485 9.881 1.00 94.12 162 ALA A C 1
ATOM 1276 O O . ALA A 1 162 ? 9.178 -14.840 10.176 1.00 94.12 162 ALA A O 1
ATOM 1277 N N . CYS A 1 163 ? 7.196 -13.986 10.791 1.00 93.25 163 CYS A N 1
ATOM 1278 C CA . CYS A 1 163 ? 7.549 -13.799 12.189 1.00 93.25 163 CYS A CA 1
ATOM 1279 C C . CYS A 1 163 ? 7.587 -15.141 12.931 1.00 93.25 163 CYS A C 1
ATOM 1281 O O . CYS A 1 163 ? 6.661 -15.940 12.849 1.00 93.25 163 CYS A O 1
ATOM 1283 N N . LYS A 1 164 ? 8.667 -15.368 13.682 1.00 89.81 164 LYS A N 1
ATOM 1284 C CA . LYS A 1 164 ? 8.841 -16.549 14.544 1.00 89.81 164 LYS A CA 1
ATOM 1285 C C . LYS A 1 164 ? 8.538 -16.266 16.018 1.00 89.81 164 LYS A C 1
ATOM 1287 O O . LYS A 1 164 ? 8.577 -17.182 16.829 1.00 89.81 164 LYS A O 1
ATOM 1292 N N . GLU A 1 165 ? 8.324 -15.000 16.363 1.00 93.94 165 GLU A N 1
ATOM 1293 C CA . GLU A 1 165 ? 8.018 -14.550 17.719 1.00 93.94 165 GLU A CA 1
ATOM 1294 C C . GLU A 1 165 ? 6.501 -14.564 17.931 1.00 93.94 165 GLU A C 1
ATOM 1296 O O . GLU A 1 165 ? 5.743 -14.181 17.037 1.00 93.94 165 GLU A O 1
ATOM 1301 N N . GLU A 1 166 ? 6.053 -14.978 19.115 1.00 95.00 166 GLU A N 1
ATOM 1302 C CA . GLU A 1 166 ? 4.647 -14.857 19.494 1.00 95.00 166 GLU A CA 1
ATOM 1303 C C . GLU A 1 166 ? 4.311 -13.388 19.762 1.00 95.00 166 GLU A C 1
ATOM 1305 O O . GLU A 1 166 ? 4.809 -12.770 20.703 1.00 95.00 166 GLU A O 1
ATOM 1310 N N . LEU A 1 167 ? 3.458 -12.816 18.913 1.00 97.25 167 LEU A N 1
ATOM 1311 C CA . LEU A 1 167 ? 3.072 -11.409 18.966 1.00 97.25 167 LEU A CA 1
ATOM 1312 C C . LEU A 1 167 ? 1.539 -11.300 19.022 1.00 97.25 167 LEU A C 1
ATOM 1314 O O . LEU A 1 167 ? 0.903 -11.144 17.976 1.00 97.25 167 LEU A O 1
ATOM 1318 N N . PRO A 1 168 ? 0.924 -11.310 20.223 1.00 97.81 168 PRO A N 1
ATOM 1319 C CA . PRO A 1 168 ? -0.536 -11.297 20.368 1.00 97.81 168 PRO A CA 1
ATOM 1320 C C . PRO A 1 168 ? -1.219 -10.113 19.670 1.00 97.81 168 PRO A C 1
ATOM 1322 O O . PRO A 1 168 ? -2.292 -10.248 19.083 1.00 97.81 168 PRO A O 1
ATOM 1325 N N . LEU A 1 169 ? -0.574 -8.941 19.663 1.00 97.88 169 LEU A N 1
ATOM 1326 C CA . LEU A 1 169 ? -1.082 -7.777 18.937 1.00 97.88 169 LEU A CA 1
ATOM 1327 C C . LEU A 1 169 ? -1.090 -8.003 17.415 1.00 97.88 169 LEU A C 1
ATOM 1329 O O . LEU A 1 169 ? -2.016 -7.561 16.735 1.00 97.88 169 LEU A O 1
ATOM 1333 N N . LEU A 1 170 ? -0.073 -8.676 16.865 1.00 97.62 170 LEU A N 1
ATOM 1334 C CA . LEU A 1 170 ? -0.038 -9.019 15.444 1.00 97.62 170 LEU A CA 1
ATOM 1335 C C . LEU A 1 170 ? -1.157 -10.008 15.104 1.00 97.62 170 LEU A C 1
ATOM 1337 O O . LEU A 1 170 ? -1.846 -9.802 14.108 1.00 97.62 170 LEU A O 1
ATOM 1341 N N . ASP A 1 171 ? -1.389 -11.015 15.948 1.00 97.88 171 ASP A N 1
ATOM 1342 C CA . ASP A 1 171 ? -2.489 -11.970 15.777 1.00 97.88 171 ASP A CA 1
ATOM 1343 C C . ASP A 1 171 ? -3.854 -11.284 15.757 1.00 97.88 171 ASP A C 1
ATOM 1345 O O . ASP A 1 171 ? -4.670 -11.534 14.864 1.00 97.88 171 ASP A O 1
ATOM 1349 N N . PHE A 1 172 ? -4.073 -10.358 16.689 1.00 98.12 172 PHE A N 1
ATOM 1350 C CA . PHE A 1 172 ? -5.281 -9.544 16.733 1.00 98.12 172 PHE A CA 1
ATOM 1351 C C . PHE A 1 172 ? -5.461 -8.703 15.462 1.00 98.12 172 PHE A C 1
ATOM 1353 O O . PHE A 1 172 ? -6.537 -8.699 14.859 1.00 98.12 172 PHE A O 1
ATOM 1360 N N . ILE A 1 173 ? -4.404 -8.022 15.005 1.00 97.75 173 ILE A N 1
ATOM 1361 C CA . ILE A 1 173 ? -4.457 -7.218 13.777 1.00 97.75 173 ILE A CA 1
ATOM 1362 C C . ILE A 1 173 ? -4.744 -8.105 12.560 1.00 97.75 173 ILE A C 1
ATOM 1364 O O . ILE A 1 173 ? -5.584 -7.732 11.740 1.00 97.75 173 ILE A O 1
ATOM 1368 N N . VAL A 1 174 ? -4.099 -9.273 12.447 1.00 98.00 174 VAL A N 1
ATOM 1369 C CA . VAL A 1 174 ? -4.341 -10.232 11.356 1.00 98.00 174 VAL A CA 1
ATOM 1370 C C . VAL A 1 174 ? -5.807 -10.636 11.324 1.00 98.00 174 VAL A C 1
ATOM 1372 O O . VAL A 1 174 ? -6.446 -10.440 10.288 1.00 98.00 174 VAL A O 1
ATOM 1375 N N . LYS A 1 175 ? -6.359 -11.079 12.461 1.00 97.81 175 LYS A N 1
ATOM 1376 C CA . LYS A 1 175 ? -7.771 -11.459 12.587 1.00 97.81 175 LYS A CA 1
ATOM 1377 C C . LYS A 1 175 ? -8.698 -10.351 12.084 1.00 97.81 175 LYS A C 1
ATOM 1379 O O . LYS A 1 175 ? -9.564 -10.592 11.247 1.00 97.81 175 LYS A O 1
ATOM 1384 N N . LEU A 1 176 ? -8.498 -9.111 12.534 1.00 97.62 176 LEU A N 1
ATOM 1385 C CA . LEU A 1 176 ? -9.339 -7.998 12.087 1.00 97.62 176 LEU A CA 1
ATOM 1386 C C . LEU A 1 176 ? -9.176 -7.709 10.592 1.00 97.62 176 LEU A C 1
ATOM 1388 O O . LEU A 1 176 ? -10.162 -7.496 9.888 1.00 97.62 176 LEU A O 1
ATOM 1392 N N . THR A 1 177 ? -7.954 -7.713 10.066 1.00 96.94 177 THR A N 1
ATOM 1393 C CA . THR A 1 177 ? -7.754 -7.477 8.629 1.00 96.94 177 THR A CA 1
ATOM 1394 C C . THR A 1 177 ? -8.331 -8.590 7.751 1.00 96.94 177 THR A C 1
ATOM 1396 O O . THR A 1 177 ? -8.813 -8.300 6.658 1.00 96.94 177 THR A O 1
ATOM 1399 N N . GLU A 1 178 ? -8.379 -9.833 8.240 1.00 96.06 178 GLU A N 1
ATOM 1400 C CA . GLU A 1 178 ? -9.074 -10.957 7.596 1.00 96.06 178 GLU A CA 1
ATOM 1401 C C . GLU A 1 178 ? -10.587 -10.771 7.565 1.00 96.06 178 GLU A C 1
ATOM 1403 O O . GLU A 1 178 ? -11.235 -11.083 6.568 1.00 96.06 178 GLU A O 1
ATOM 1408 N N . GLU A 1 179 ? -11.147 -10.171 8.611 1.00 95.50 179 GLU A N 1
ATOM 1409 C CA . GLU A 1 179 ? -12.554 -9.779 8.654 1.00 95.50 179 GLU A CA 1
ATOM 1410 C C . GLU A 1 179 ? -12.867 -8.526 7.808 1.00 95.50 179 GLU A C 1
ATOM 1412 O O . GLU A 1 179 ? -14.023 -8.092 7.724 1.00 95.50 179 GLU A O 1
ATOM 1417 N N . GLY A 1 180 ? -11.856 -7.945 7.153 1.00 95.56 180 GLY A N 1
ATOM 1418 C CA . GLY A 1 180 ? -11.981 -6.811 6.240 1.00 95.56 180 GLY A CA 1
ATOM 1419 C C . GLY A 1 180 ? -11.835 -5.442 6.903 1.00 95.56 180 GLY A C 1
ATOM 1420 O O . GLY A 1 180 ? -12.234 -4.440 6.311 1.00 95.56 180 GLY A O 1
ATOM 1421 N N . TYR A 1 181 ? -11.292 -5.370 8.120 1.00 96.75 181 TYR A N 1
ATOM 1422 C CA . TYR A 1 181 ? -10.956 -4.090 8.740 1.00 96.75 181 TYR A CA 1
ATOM 1423 C C . TYR A 1 181 ? -9.746 -3.471 8.025 1.00 96.75 181 TYR A C 1
ATOM 1425 O O . TYR A 1 181 ? -8.752 -4.161 7.779 1.00 96.75 181 TYR A O 1
ATOM 1433 N N . PRO A 1 182 ? -9.765 -2.162 7.715 1.00 96.00 182 PRO A N 1
ATOM 1434 C CA . PRO A 1 182 ? -8.565 -1.472 7.265 1.00 96.00 182 PRO A CA 1
ATOM 1435 C C . PRO A 1 182 ? -7.455 -1.575 8.317 1.00 96.00 182 PRO A C 1
ATOM 1437 O O . PRO A 1 182 ? -7.715 -1.398 9.507 1.00 96.00 182 PRO A O 1
ATOM 1440 N N . LEU A 1 183 ? -6.205 -1.779 7.883 1.00 96.50 183 LEU A N 1
ATOM 1441 C CA . LEU A 1 183 ? -5.039 -1.856 8.778 1.00 96.50 183 LEU A CA 1
ATOM 1442 C C . LEU A 1 183 ? -4.981 -0.705 9.807 1.00 96.50 183 LEU A C 1
ATOM 1444 O O . LEU A 1 183 ? -4.777 -0.993 10.985 1.00 96.50 183 LEU A O 1
ATOM 1448 N N . PRO A 1 184 ? -5.213 0.575 9.440 1.00 95.81 184 PRO A N 1
ATOM 1449 C CA . PRO A 1 184 ? -5.225 1.652 10.428 1.00 95.81 184 PRO A CA 1
ATOM 1450 C C . PRO A 1 184 ? -6.307 1.482 11.501 1.00 95.81 184 PRO A C 1
ATOM 1452 O O . PRO A 1 184 ? -6.053 1.781 12.663 1.00 95.81 184 PRO A O 1
ATOM 1455 N N . THR A 1 185 ? -7.493 0.985 11.136 1.00 96.69 185 THR A N 1
ATOM 1456 C CA . THR A 1 185 ? -8.582 0.720 12.088 1.00 96.69 185 THR A CA 1
ATOM 1457 C C . THR A 1 185 ? -8.212 -0.438 13.015 1.00 96.69 185 THR A C 1
ATOM 1459 O O . THR A 1 185 ? -8.324 -0.303 14.230 1.00 96.69 185 THR A O 1
ATOM 1462 N N . ALA A 1 186 ? -7.699 -1.547 12.469 1.00 97.12 186 ALA A N 1
ATOM 1463 C CA . ALA A 1 186 ? -7.248 -2.696 13.260 1.00 97.12 186 ALA A CA 1
ATOM 1464 C C . ALA A 1 186 ? -6.118 -2.319 14.238 1.00 97.12 186 ALA A C 1
ATOM 1466 O O . ALA A 1 186 ? -6.169 -2.661 15.418 1.00 97.12 186 ALA A O 1
ATOM 1467 N N . SER A 1 187 ? -5.140 -1.530 13.771 1.00 96.75 187 SER A N 1
ATOM 1468 C CA . SER A 1 187 ? -4.075 -0.964 14.609 1.00 96.75 187 SER A CA 1
ATOM 1469 C C . SER A 1 187 ? -4.639 -0.145 15.765 1.00 96.75 187 SER A C 1
ATOM 1471 O O . SER A 1 187 ? -4.117 -0.214 16.876 1.00 96.75 187 SER A O 1
ATOM 1473 N N . LYS A 1 188 ? -5.661 0.677 15.514 1.00 97.38 188 LYS A N 1
ATOM 1474 C CA . LYS A 1 188 ? -6.250 1.536 16.542 1.00 97.38 188 LYS A CA 1
ATOM 1475 C C . LYS A 1 188 ? -6.997 0.739 17.595 1.00 97.38 188 LYS A C 1
ATOM 1477 O O . LYS A 1 188 ? -6.798 1.015 18.770 1.00 97.38 188 LYS A O 1
ATOM 1482 N N . TRP A 1 189 ? -7.752 -0.280 17.195 1.00 97.62 189 TRP A N 1
ATOM 1483 C CA . TRP A 1 189 ? -8.389 -1.179 18.153 1.00 97.62 189 TRP A CA 1
ATOM 1484 C C . TRP A 1 189 ? -7.361 -1.845 19.071 1.00 97.62 189 TRP A C 1
ATOM 1486 O O . TRP A 1 189 ? -7.527 -1.806 20.281 1.00 97.62 189 TRP A O 1
ATOM 1496 N N . GLY A 1 190 ? -6.260 -2.371 18.526 1.00 96.50 190 GLY A N 1
ATOM 1497 C CA . GLY A 1 190 ? -5.276 -3.103 19.332 1.00 96.50 190 GLY A CA 1
ATOM 1498 C C . GLY A 1 190 ? -4.318 -2.226 20.147 1.00 96.50 190 GLY A C 1
ATOM 1499 O O . GLY A 1 190 ? -3.757 -2.686 21.137 1.00 96.50 190 GLY A O 1
ATOM 1500 N N . THR A 1 191 ? -4.094 -0.969 19.743 1.00 95.81 191 THR A N 1
ATOM 1501 C CA . THR A 1 191 ? -3.048 -0.114 20.350 1.00 95.81 191 THR A CA 1
ATOM 1502 C C . THR A 1 191 ? -3.544 1.207 20.920 1.00 95.81 191 THR A C 1
ATOM 1504 O O . THR A 1 191 ? -2.765 1.911 21.563 1.00 95.81 191 THR A O 1
ATOM 1507 N N . PHE A 1 192 ? -4.795 1.587 20.643 1.00 94.25 192 PHE A N 1
ATOM 1508 C CA . PHE A 1 192 ? -5.349 2.918 20.925 1.00 94.25 192 PHE A CA 1
ATOM 1509 C C . PHE A 1 192 ? -4.553 4.065 20.280 1.00 94.25 192 PHE A C 1
ATOM 1511 O O . PHE A 1 192 ? -4.658 5.222 20.668 1.00 94.25 192 PHE A O 1
ATOM 1518 N N . LYS A 1 193 ? -3.727 3.759 19.272 1.00 89.12 193 LYS A N 1
ATOM 1519 C CA . LYS A 1 193 ? -2.874 4.719 18.565 1.00 89.12 193 LYS A CA 1
ATOM 1520 C C . LYS A 1 193 ? -2.822 4.379 17.077 1.00 89.12 193 LYS A C 1
ATOM 1522 O O . LYS A 1 193 ? -2.929 3.225 16.669 1.00 89.12 193 LYS A O 1
ATOM 1527 N N . ALA A 1 194 ? -2.580 5.375 16.230 1.00 78.44 194 ALA A N 1
ATOM 1528 C CA . ALA A 1 194 ? -2.282 5.149 14.811 1.00 78.44 194 ALA A CA 1
ATOM 1529 C C . ALA A 1 194 ? -0.808 4.728 14.626 1.00 78.44 194 ALA A C 1
ATOM 1531 O O . ALA A 1 194 ? -0.030 5.439 13.995 1.00 78.44 194 ALA A O 1
ATOM 1532 N N . SER A 1 195 ? -0.387 3.631 15.267 1.00 85.12 195 SER A N 1
ATOM 1533 C CA . SER A 1 195 ? 1.039 3.349 15.485 1.00 85.12 195 SER A CA 1
ATOM 1534 C C . SER A 1 195 ? 1.636 2.255 14.601 1.00 85.12 195 SER A C 1
ATOM 1536 O O . SER A 1 195 ? 2.856 2.279 14.406 1.00 85.12 195 SER A O 1
ATOM 1538 N N . ILE A 1 196 ? 0.808 1.346 14.069 1.00 95.56 196 ILE A N 1
ATOM 1539 C CA . ILE A 1 196 ? 1.225 0.202 13.253 1.00 95.56 196 ILE A CA 1
ATOM 1540 C C . ILE A 1 196 ? 0.940 0.486 11.776 1.00 95.56 196 ILE A C 1
ATOM 1542 O O . ILE A 1 196 ? -0.204 0.707 11.376 1.00 95.56 196 ILE A O 1
ATOM 1546 N N . THR A 1 197 ? 1.994 0.489 10.960 1.00 94.94 197 THR A N 1
ATOM 1547 C CA . THR A 1 197 ? 1.941 0.844 9.535 1.00 94.94 197 THR A CA 1
ATOM 1548 C C . THR A 1 197 ? 2.345 -0.331 8.646 1.00 94.94 197 THR A C 1
ATOM 1550 O O . THR A 1 197 ? 2.811 -1.365 9.129 1.00 94.94 197 THR A O 1
ATOM 1553 N N . LYS A 1 198 ? 2.183 -0.175 7.325 1.00 94.81 198 LYS A N 1
ATOM 1554 C CA . LYS A 1 198 ? 2.621 -1.183 6.346 1.00 94.81 198 LYS A CA 1
ATOM 1555 C C . LYS A 1 198 ? 4.134 -1.391 6.397 1.00 94.81 198 LYS A C 1
ATOM 1557 O O . LYS A 1 198 ? 4.597 -2.508 6.224 1.00 94.81 198 LYS A O 1
ATOM 1562 N N . GLU A 1 199 ? 4.886 -0.328 6.665 1.00 92.94 199 GLU A N 1
ATOM 1563 C CA . GLU A 1 199 ? 6.344 -0.347 6.782 1.00 92.94 199 GLU A CA 1
ATOM 1564 C C . GLU A 1 199 ? 6.780 -1.157 8.002 1.00 92.94 199 GLU A C 1
ATOM 1566 O O . GLU A 1 199 ? 7.642 -2.010 7.864 1.00 92.94 199 GLU A O 1
ATOM 1571 N N . ILE A 1 200 ? 6.122 -0.986 9.157 1.00 95.69 200 ILE A N 1
ATOM 1572 C CA . ILE A 1 200 ? 6.397 -1.804 10.353 1.00 95.69 200 ILE A CA 1
ATOM 1573 C C . ILE A 1 200 ? 6.143 -3.289 10.072 1.00 95.69 200 ILE A C 1
ATOM 1575 O O . ILE A 1 200 ? 6.917 -4.143 10.495 1.00 95.69 200 ILE A O 1
ATOM 1579 N N . MET A 1 201 ? 5.072 -3.604 9.343 1.00 96.50 201 MET A N 1
ATOM 1580 C CA . MET A 1 201 ? 4.768 -4.979 8.942 1.00 96.50 201 MET A CA 1
ATOM 1581 C C . MET A 1 201 ? 5.792 -5.522 7.933 1.00 96.50 201 MET A C 1
ATOM 1583 O O . MET A 1 201 ? 6.183 -6.683 8.017 1.00 96.50 201 MET A O 1
ATOM 1587 N N . ALA A 1 202 ? 6.268 -4.689 7.004 1.00 94.12 202 ALA A N 1
ATOM 1588 C CA . ALA A 1 202 ? 7.322 -5.058 6.061 1.00 94.12 202 ALA A CA 1
ATOM 1589 C C . ALA A 1 202 ? 8.678 -5.284 6.741 1.00 94.12 202 ALA A C 1
ATOM 1591 O O . ALA A 1 202 ? 9.356 -6.262 6.440 1.00 94.12 202 ALA A O 1
ATOM 1592 N N . ASP A 1 203 ? 9.037 -4.436 7.702 1.00 94.44 203 ASP A N 1
ATOM 1593 C CA . ASP A 1 203 ? 10.221 -4.619 8.538 1.00 94.44 203 ASP A CA 1
ATOM 1594 C C . ASP A 1 203 ? 10.113 -5.907 9.361 1.00 94.44 203 ASP A C 1
ATOM 1596 O O . ASP A 1 203 ? 11.080 -6.667 9.442 1.00 94.44 203 ASP A O 1
ATOM 1600 N N . ALA A 1 204 ? 8.923 -6.218 9.886 1.00 95.56 204 ALA A N 1
ATOM 1601 C CA . ALA A 1 204 ? 8.693 -7.468 10.596 1.00 95.56 204 ALA A CA 1
ATOM 1602 C C . ALA A 1 204 ? 8.909 -8.703 9.703 1.00 95.56 204 ALA A C 1
ATOM 1604 O O . ALA A 1 204 ? 9.519 -9.673 10.153 1.00 95.56 204 ALA A O 1
ATOM 1605 N N . MET A 1 205 ? 8.511 -8.647 8.423 1.00 94.44 205 MET A N 1
ATOM 1606 C CA . MET A 1 205 ? 8.816 -9.702 7.442 1.00 94.44 205 MET A CA 1
ATOM 1607 C C . MET A 1 205 ? 10.320 -9.892 7.210 1.00 94.44 205 MET A C 1
ATOM 1609 O O . MET A 1 205 ? 10.766 -11.002 6.939 1.00 94.44 205 MET A O 1
ATOM 1613 N N . ALA A 1 206 ? 11.111 -8.828 7.354 1.00 91.25 206 ALA A N 1
ATOM 1614 C CA . ALA A 1 206 ? 12.570 -8.867 7.271 1.00 91.25 206 ALA A CA 1
ATOM 1615 C C . ALA A 1 206 ? 13.250 -9.237 8.608 1.00 91.25 206 ALA A C 1
ATOM 1617 O O . ALA A 1 206 ? 14.461 -9.063 8.750 1.00 91.25 206 ALA A O 1
ATOM 1618 N N . GLY A 1 207 ? 12.489 -9.693 9.610 1.00 92.19 207 GLY A N 1
ATOM 1619 C CA . GLY A 1 207 ? 12.991 -10.027 10.947 1.00 92.19 207 GLY A CA 1
ATOM 1620 C C . GLY A 1 207 ? 13.271 -8.817 11.846 1.00 92.19 207 GLY A C 1
ATOM 1621 O O . GLY A 1 207 ? 13.727 -8.983 12.976 1.00 92.19 207 GLY A O 1
ATOM 1622 N N . LYS A 1 208 ? 12.980 -7.592 11.393 1.00 94.69 208 LYS A N 1
ATOM 1623 C CA . LYS A 1 208 ? 13.150 -6.352 12.165 1.00 94.69 208 LYS A CA 1
ATOM 1624 C C . LYS A 1 208 ? 11.871 -6.046 12.943 1.00 94.69 208 LYS A C 1
ATOM 1626 O O . LYS A 1 208 ? 11.100 -5.151 12.601 1.00 94.69 208 LYS A O 1
ATOM 1631 N N . ILE A 1 209 ? 11.627 -6.826 13.991 1.00 95.44 209 ILE A N 1
ATOM 1632 C CA . ILE A 1 209 ? 10.408 -6.713 14.797 1.00 95.44 209 ILE A CA 1
ATOM 1633 C C . ILE A 1 209 ? 10.448 -5.447 15.664 1.00 95.44 209 ILE A C 1
ATOM 1635 O O . ILE A 1 209 ? 11.262 -5.324 16.582 1.00 95.44 209 ILE A O 1
ATOM 1639 N N . SER A 1 210 ? 9.534 -4.513 15.387 1.00 95.62 210 SER A N 1
ATOM 1640 C CA . SER A 1 210 ? 9.354 -3.289 16.174 1.00 95.62 210 SER A CA 1
ATOM 1641 C C . SER A 1 210 ? 8.755 -3.577 17.553 1.00 95.62 210 SER A C 1
ATOM 1643 O O . SER A 1 210 ? 7.756 -4.286 17.654 1.00 95.62 210 SER A O 1
ATOM 1645 N N . ASP A 1 211 ? 9.248 -2.901 18.596 1.00 95.25 211 ASP A N 1
ATOM 1646 C CA . ASP A 1 211 ? 8.670 -2.966 19.951 1.00 95.25 211 ASP A CA 1
ATOM 1647 C C . ASP A 1 211 ? 7.200 -2.556 20.012 1.00 95.25 211 ASP A C 1
ATOM 1649 O O . ASP A 1 211 ? 6.480 -2.936 20.931 1.00 95.25 211 ASP A O 1
ATOM 1653 N N . LYS A 1 212 ? 6.713 -1.795 19.026 1.00 96.06 212 LYS A N 1
ATOM 1654 C CA . LYS A 1 212 ? 5.287 -1.477 18.925 1.00 96.06 212 LYS A CA 1
ATOM 1655 C C . LYS A 1 212 ? 4.422 -2.730 18.764 1.00 96.06 212 LYS A C 1
ATOM 1657 O O . LYS A 1 212 ? 3.312 -2.725 19.272 1.00 96.06 212 LYS A O 1
ATOM 1662 N N . LEU A 1 213 ? 4.921 -3.780 18.101 1.00 96.19 213 LEU A N 1
ATOM 1663 C CA . LEU A 1 213 ? 4.205 -5.052 17.938 1.00 96.19 213 LEU A CA 1
ATOM 1664 C C . LEU A 1 213 ? 4.228 -5.916 19.208 1.00 96.19 213 LEU A C 1
ATOM 1666 O O . LEU A 1 213 ? 3.355 -6.761 19.373 1.00 96.19 213 LEU A O 1
ATOM 1670 N N . ARG A 1 214 ? 5.180 -5.676 20.119 1.00 96.06 214 ARG A N 1
ATOM 1671 C CA . ARG A 1 214 ? 5.279 -6.357 21.423 1.00 96.06 214 ARG A CA 1
ATOM 1672 C C . ARG A 1 214 ? 4.397 -5.726 22.502 1.00 96.06 214 ARG A C 1
ATOM 1674 O O . ARG A 1 214 ? 4.166 -6.320 23.548 1.00 96.06 214 ARG A O 1
ATOM 1681 N N . LYS A 1 215 ? 3.920 -4.497 22.281 1.00 95.19 215 LYS A N 1
ATOM 1682 C CA . LYS A 1 215 ? 3.122 -3.748 23.259 1.00 95.19 215 LYS A CA 1
ATOM 1683 C C . LYS A 1 215 ? 1.662 -4.189 23.224 1.00 95.19 215 LYS A C 1
ATOM 1685 O O . LYS A 1 215 ? 0.951 -3.905 22.269 1.00 95.19 215 LYS A O 1
ATOM 1690 N N . THR A 1 216 ? 1.204 -4.804 24.309 1.00 95.56 216 THR A N 1
ATOM 1691 C CA . THR A 1 216 ? -0.162 -5.336 24.459 1.00 95.56 216 THR A CA 1
ATOM 1692 C C . THR A 1 216 ? -1.044 -4.525 25.414 1.00 95.56 216 THR A C 1
ATOM 1694 O O . THR A 1 216 ? -2.193 -4.878 25.641 1.00 95.56 216 THR A O 1
ATOM 1697 N N . ASN A 1 217 ? -0.567 -3.392 25.935 1.00 92.19 217 ASN A N 1
ATOM 1698 C CA . ASN A 1 217 ? -1.297 -2.555 26.904 1.00 92.19 217 ASN A CA 1
ATOM 1699 C C . ASN A 1 217 ? -2.653 -2.003 26.402 1.00 92.19 217 ASN A C 1
ATOM 1701 O O . ASN A 1 217 ? -3.502 -1.594 27.198 1.00 92.19 217 ASN A O 1
ATOM 1705 N N . GLY A 1 218 ? -2.845 -1.924 25.084 1.00 93.12 218 GLY A N 1
ATOM 1706 C CA . GLY A 1 218 ? -4.118 -1.557 24.460 1.00 93.12 218 GLY A CA 1
ATOM 1707 C C . GLY A 1 218 ? -5.001 -2.750 24.086 1.00 93.12 218 GLY A C 1
ATOM 1708 O O . GLY A 1 218 ? -6.184 -2.547 23.828 1.00 93.12 218 GLY A O 1
ATOM 1709 N N . LEU A 1 219 ? -4.446 -3.966 24.067 1.00 96.31 219 LEU A N 1
ATOM 1710 C CA . LEU A 1 219 ? -5.026 -5.115 23.375 1.00 96.31 219 LEU A CA 1
ATOM 1711 C C . LEU A 1 219 ? -6.313 -5.607 24.038 1.00 96.31 219 LEU A C 1
ATOM 1713 O O . LEU A 1 219 ? -7.359 -5.585 23.400 1.00 96.31 219 LEU A O 1
ATOM 1717 N N . GLU A 1 220 ? -6.250 -5.973 25.319 1.00 96.50 220 GLU A N 1
ATOM 1718 C CA . GLU A 1 220 ? -7.395 -6.517 26.068 1.00 96.50 220 GLU A CA 1
ATOM 1719 C C . GLU A 1 220 ? -8.597 -5.562 26.047 1.00 96.50 220 GLU A C 1
ATOM 1721 O O . GLU A 1 220 ? -9.730 -5.927 25.744 1.00 96.50 220 GLU A O 1
ATOM 1726 N N . ARG A 1 221 ? -8.334 -4.281 26.285 1.00 95.31 221 ARG A N 1
ATOM 1727 C CA . ARG A 1 221 ? -9.333 -3.216 26.188 1.00 95.31 221 ARG A CA 1
ATOM 1728 C C . ARG A 1 221 ? -9.939 -3.107 24.789 1.00 95.31 221 ARG A C 1
ATOM 1730 O O . ARG A 1 221 ? -11.151 -2.953 24.661 1.00 95.31 221 ARG A O 1
ATOM 1737 N N . GLY A 1 222 ? -9.104 -3.146 23.753 1.00 97.06 222 GLY A N 1
ATOM 1738 C CA . GLY A 1 222 ? -9.549 -3.130 22.364 1.00 97.06 222 GLY A CA 1
ATOM 1739 C C . GLY A 1 222 ? -10.472 -4.299 22.045 1.00 97.06 222 GLY A C 1
ATOM 1740 O O . GLY A 1 222 ? -11.530 -4.102 21.449 1.00 97.06 222 GLY A O 1
ATOM 1741 N N . GLU A 1 223 ? -10.103 -5.498 22.494 1.00 98.00 223 GLU A N 1
ATOM 1742 C CA . GLU A 1 223 ? -10.904 -6.714 22.360 1.00 98.00 223 GLU A CA 1
ATOM 1743 C C . GLU A 1 223 ? -12.248 -6.595 23.080 1.00 98.00 223 GLU A C 1
ATOM 1745 O O . GLU A 1 223 ? -13.288 -6.877 22.479 1.00 98.00 223 GLU A O 1
ATOM 1750 N N . ASN A 1 224 ? -12.248 -6.126 24.328 1.00 97.75 224 ASN A N 1
ATOM 1751 C CA . ASN A 1 224 ? -13.457 -5.986 25.138 1.00 97.75 224 ASN A CA 1
ATOM 1752 C C . ASN A 1 224 ? -14.440 -4.977 24.535 1.00 97.75 224 ASN A C 1
ATOM 1754 O O . ASN A 1 224 ? -15.625 -5.284 24.381 1.00 97.75 224 ASN A O 1
ATOM 1758 N N . LEU A 1 225 ? -13.956 -3.804 24.120 1.00 98.25 225 LEU A N 1
ATOM 1759 C CA . LEU A 1 225 ? -14.790 -2.778 23.492 1.00 98.25 225 LEU A CA 1
ATOM 1760 C C . LEU A 1 225 ? -15.328 -3.224 22.139 1.00 98.25 225 LEU A C 1
ATOM 1762 O O . LEU A 1 225 ? -16.513 -3.040 21.861 1.00 98.25 225 LEU A O 1
ATOM 1766 N N . LEU A 1 226 ? -14.488 -3.842 21.307 1.00 97.69 226 LEU A N 1
ATOM 1767 C CA . LEU A 1 226 ? -14.923 -4.334 20.007 1.00 97.69 226 LEU A CA 1
ATOM 1768 C C . LEU A 1 226 ? -15.960 -5.453 20.163 1.00 97.69 226 LEU A C 1
ATOM 1770 O O . LEU A 1 226 ? -16.966 -5.453 19.457 1.00 97.69 226 LEU A O 1
ATOM 1774 N N . LYS A 1 227 ? -15.763 -6.366 21.124 1.00 97.69 227 LYS A N 1
ATOM 1775 C CA . LYS A 1 227 ? -16.724 -7.425 21.466 1.00 97.69 227 LYS A CA 1
ATOM 1776 C C . LYS A 1 227 ? -18.053 -6.847 21.954 1.00 97.69 227 LYS A C 1
ATOM 1778 O O . LYS A 1 227 ? -19.100 -7.346 21.553 1.00 97.69 227 LYS A O 1
ATOM 1783 N N . ALA A 1 228 ? -18.027 -5.816 22.800 1.00 98.06 228 ALA A N 1
ATOM 1784 C CA . ALA A 1 228 ? -19.233 -5.148 23.282 1.00 98.06 228 ALA A CA 1
ATOM 1785 C C . ALA A 1 228 ? -19.982 -4.445 22.142 1.00 98.06 228 ALA A C 1
ATOM 1787 O O . ALA A 1 228 ? -21.172 -4.685 21.949 1.00 98.06 228 ALA A O 1
ATOM 1788 N N . ALA A 1 229 ? -19.274 -3.650 21.335 1.00 97.81 229 ALA A N 1
ATOM 1789 C CA . ALA A 1 229 ? -19.843 -2.932 20.198 1.00 97.81 229 ALA A CA 1
ATOM 1790 C C . ALA A 1 229 ? -20.431 -3.883 19.144 1.00 97.81 229 ALA A C 1
ATOM 1792 O O . ALA A 1 229 ? -21.517 -3.633 18.622 1.00 97.81 229 ALA A O 1
ATOM 1793 N N . ALA A 1 230 ? -19.760 -5.008 18.874 1.00 97.00 230 ALA A N 1
ATOM 1794 C CA . ALA A 1 230 ? -20.190 -5.995 17.885 1.00 97.00 230 ALA A CA 1
ATOM 1795 C C . ALA A 1 230 ? -21.496 -6.725 18.226 1.00 97.00 230 ALA A C 1
ATOM 1797 O O . ALA A 1 230 ? -22.061 -7.375 17.348 1.00 97.00 230 ALA A O 1
ATOM 1798 N N . LYS A 1 231 ? -21.999 -6.621 19.465 1.00 96.19 231 LYS A N 1
ATOM 1799 C CA . LYS A 1 231 ? -23.313 -7.174 19.832 1.00 96.19 231 LYS A CA 1
ATOM 1800 C C . LYS A 1 231 ? -24.464 -6.470 19.111 1.00 96.19 231 LYS A C 1
ATOM 1802 O O . LYS A 1 231 ? -25.461 -7.117 18.809 1.00 96.19 231 LYS A O 1
ATOM 1807 N N . TYR A 1 232 ? -24.325 -5.170 18.842 1.00 96.50 232 TYR A N 1
ATOM 1808 C CA . TYR A 1 232 ? -25.415 -4.346 18.305 1.00 96.50 232 TYR A CA 1
ATOM 1809 C C . TYR A 1 232 ? -25.044 -3.569 17.045 1.00 96.50 232 TYR A C 1
ATOM 1811 O O . TYR A 1 232 ? -25.930 -3.252 16.260 1.00 96.50 232 TYR A O 1
ATOM 1819 N N . LEU A 1 233 ? -23.762 -3.256 16.837 1.00 97.19 233 LEU A N 1
ATOM 1820 C CA . LEU A 1 233 ? -23.294 -2.534 15.658 1.00 97.19 233 LEU A CA 1
ATOM 1821 C C . LEU A 1 233 ? -22.775 -3.503 14.595 1.00 97.19 233 LEU A C 1
ATOM 1823 O O . LEU A 1 233 ? -21.976 -4.401 14.866 1.00 97.19 233 LEU A O 1
ATOM 1827 N N . SER A 1 234 ? -23.182 -3.275 13.352 1.00 95.50 234 SER A N 1
ATOM 1828 C CA . SER A 1 234 ? -22.714 -4.019 12.187 1.00 95.50 234 SER A CA 1
ATOM 1829 C C . SER A 1 234 ? -21.217 -3.860 11.944 1.00 95.50 234 SER A C 1
ATOM 1831 O O . SER A 1 234 ? -20.602 -2.825 12.218 1.00 95.50 234 SER A O 1
ATOM 1833 N N . LYS A 1 235 ? -20.636 -4.876 11.293 1.00 95.38 235 LYS A N 1
ATOM 1834 C CA . LYS A 1 235 ? -19.229 -4.875 10.871 1.00 95.38 235 LYS A CA 1
ATOM 1835 C C . LYS A 1 235 ? -18.845 -3.630 10.068 1.00 95.38 235 LYS A C 1
ATOM 1837 O O . LYS A 1 235 ? -17.725 -3.160 10.212 1.00 95.38 235 LYS A O 1
ATOM 1842 N N . GLU A 1 236 ? -19.744 -3.073 9.259 1.00 94.69 236 GLU A N 1
ATOM 1843 C CA . GLU A 1 236 ? -19.463 -1.856 8.484 1.00 94.69 236 GLU A CA 1
ATOM 1844 C C . GLU A 1 236 ? -19.188 -0.638 9.378 1.00 94.69 236 GLU A C 1
ATOM 1846 O O . GLU A 1 236 ? -18.290 0.154 9.089 1.00 94.69 236 GLU A O 1
ATOM 1851 N N . VAL A 1 237 ? -19.898 -0.510 10.504 1.00 95.88 237 VAL A N 1
ATOM 1852 C CA . VAL A 1 237 ? -19.625 0.540 11.496 1.00 95.88 237 VAL A CA 1
ATOM 1853 C C . VAL A 1 237 ? -18.325 0.248 12.246 1.00 95.88 237 VAL A C 1
ATOM 1855 O O . VAL A 1 237 ? -17.507 1.150 12.403 1.00 95.88 237 VAL A O 1
ATOM 1858 N N . LEU A 1 238 ? -18.089 -1.004 12.648 1.00 97.44 238 LEU A N 1
ATOM 1859 C CA . LEU A 1 238 ? -16.889 -1.394 13.405 1.00 97.44 238 LEU A CA 1
ATOM 1860 C C . LEU A 1 238 ? -15.583 -1.232 12.605 1.00 97.44 238 LEU A C 1
ATOM 1862 O O . LEU A 1 238 ? -14.546 -0.863 13.161 1.00 97.44 238 LEU A O 1
ATOM 1866 N N . LYS A 1 239 ? -15.632 -1.496 11.292 1.00 96.69 239 LYS A N 1
ATOM 1867 C CA . LYS A 1 239 ? -14.518 -1.298 10.349 1.00 96.69 239 LYS A CA 1
ATOM 1868 C C . LYS A 1 239 ? -14.223 0.178 10.095 1.00 96.69 239 LYS A C 1
ATOM 1870 O O . LYS A 1 239 ? -13.113 0.518 9.665 1.00 96.69 239 LYS A O 1
ATOM 1875 N N . SER A 1 240 ? -15.205 1.049 10.332 1.00 95.12 240 SER A N 1
ATOM 1876 C CA . SER A 1 240 ? -15.022 2.484 10.190 1.00 95.12 240 SER A CA 1
ATOM 1877 C C . SER A 1 240 ? -14.035 2.995 11.225 1.00 95.12 240 SER A C 1
ATOM 1879 O O . SER A 1 240 ? -14.088 2.665 12.409 1.00 95.12 240 SER A O 1
ATOM 1881 N N . ARG A 1 241 ? -13.167 3.894 10.774 1.00 95.06 241 ARG A N 1
ATOM 1882 C CA . ARG A 1 241 ? -12.273 4.626 11.661 1.00 95.06 241 ARG A CA 1
ATOM 1883 C C . ARG A 1 241 ? -13.042 5.542 12.627 1.00 95.06 241 ARG A C 1
ATOM 1885 O O . ARG A 1 241 ? -12.562 5.777 13.726 1.00 95.06 241 ARG A O 1
ATOM 1892 N N . THR A 1 242 ? -14.241 6.002 12.260 1.00 96.50 242 THR A N 1
ATOM 1893 C CA . THR A 1 242 ? -15.057 6.911 13.084 1.00 96.50 242 THR A CA 1
ATOM 1894 C C . THR A 1 242 ? -15.327 6.364 14.485 1.00 96.50 242 THR A C 1
ATOM 1896 O O . THR A 1 242 ? -15.148 7.088 15.457 1.00 96.50 242 THR A O 1
ATOM 1899 N N . LEU A 1 243 ? -15.736 5.094 14.604 1.00 97.38 243 LEU A N 1
ATOM 1900 C CA . LEU A 1 243 ? -16.123 4.529 15.898 1.00 97.38 243 LEU A CA 1
ATOM 1901 C C . LEU A 1 243 ? -14.922 4.424 16.844 1.00 97.38 243 LEU A C 1
ATOM 1903 O O . LEU A 1 243 ? -14.991 4.879 17.982 1.00 97.38 243 LEU A O 1
ATOM 1907 N N . VAL A 1 244 ? -13.816 3.847 16.365 1.00 97.75 244 VAL A N 1
ATOM 1908 C CA . VAL A 1 244 ? -12.610 3.683 17.187 1.00 97.75 244 VAL A CA 1
ATOM 1909 C C . VAL A 1 244 ? -11.959 5.028 17.513 1.00 97.75 244 VAL A C 1
ATOM 1911 O O . VAL A 1 244 ? -11.456 5.198 18.616 1.00 97.75 244 VAL A O 1
ATOM 1914 N N . ASP A 1 245 ? -12.015 6.008 16.606 1.00 97.75 245 ASP A N 1
ATOM 1915 C CA . ASP A 1 245 ? -11.508 7.358 16.876 1.00 97.75 245 ASP A CA 1
ATOM 1916 C C . ASP A 1 245 ? -12.343 8.048 17.957 1.00 97.75 245 ASP A C 1
ATOM 1918 O O . ASP A 1 245 ? -11.775 8.655 18.859 1.00 97.75 245 ASP A O 1
ATOM 1922 N N . TRP A 1 246 ? -13.669 7.892 17.936 1.00 98.06 246 TRP A N 1
ATOM 1923 C CA . TRP A 1 246 ? -14.532 8.407 18.999 1.00 98.06 246 TRP A CA 1
ATOM 1924 C C . TRP A 1 246 ? -14.215 7.773 20.362 1.00 98.06 246 TRP A C 1
ATOM 1926 O O . TRP A 1 246 ? -14.075 8.487 21.353 1.00 98.06 246 TRP A O 1
ATOM 1936 N N . VAL A 1 247 ? -14.032 6.449 20.407 1.00 97.69 247 VAL A N 1
ATOM 1937 C CA . VAL A 1 247 ? -13.632 5.716 21.623 1.00 97.69 247 VAL A CA 1
ATOM 1938 C C . VAL A 1 247 ? -12.276 6.197 22.147 1.00 97.69 247 VAL A C 1
ATOM 1940 O O . VAL A 1 247 ? -12.138 6.467 23.339 1.00 97.69 247 VAL A O 1
ATOM 1943 N N . ILE A 1 248 ? -11.280 6.324 21.264 1.00 97.19 248 ILE A N 1
ATOM 1944 C CA . ILE A 1 248 ? -9.940 6.799 21.630 1.00 97.19 248 ILE A CA 1
ATOM 1945 C C . ILE A 1 248 ? -10.009 8.231 22.160 1.00 97.19 248 ILE A C 1
ATOM 1947 O O . ILE A 1 248 ? -9.399 8.508 23.184 1.00 97.19 248 ILE A O 1
ATOM 1951 N N . ASN A 1 249 ? -10.799 9.112 21.540 1.00 97.00 249 ASN A N 1
ATOM 1952 C CA . ASN A 1 249 ? -10.956 10.485 22.018 1.00 97.00 249 ASN A CA 1
ATOM 1953 C C . ASN A 1 249 ? -11.525 10.525 23.444 1.00 97.00 249 ASN A C 1
ATOM 1955 O O . ASN A 1 249 ? -10.982 11.232 24.284 1.00 97.00 249 ASN A O 1
ATOM 1959 N N . LYS A 1 250 ? -12.552 9.719 23.759 1.00 96.38 250 LYS A N 1
ATOM 1960 C CA . LYS A 1 250 ? -13.088 9.629 25.133 1.00 96.38 250 LYS A CA 1
ATOM 1961 C C . LYS A 1 250 ? -12.052 9.146 26.139 1.00 96.38 250 LYS A C 1
ATOM 1963 O O . LYS A 1 250 ? -12.018 9.626 27.266 1.00 96.38 250 LYS A O 1
ATOM 1968 N N . TYR A 1 251 ? -11.215 8.201 25.729 1.00 95.62 251 TYR A N 1
ATOM 1969 C CA . TYR A 1 251 ? -10.130 7.698 26.556 1.00 95.62 251 TYR A CA 1
ATOM 1970 C C . TYR A 1 251 ? -9.004 8.728 26.761 1.00 95.62 251 TYR A C 1
ATOM 1972 O O . TYR A 1 251 ? -8.477 8.845 27.865 1.00 95.62 251 TYR A O 1
ATOM 1980 N N . ASP A 1 252 ? -8.629 9.462 25.714 1.00 95.00 252 ASP A N 1
ATOM 1981 C CA . ASP A 1 252 ? -7.544 10.447 25.752 1.00 95.00 252 ASP A CA 1
ATOM 1982 C C . ASP A 1 252 ? -7.947 11.734 26.495 1.00 95.00 252 ASP A C 1
ATOM 1984 O O . ASP A 1 252 ? -7.095 12.360 27.120 1.00 95.00 252 ASP A O 1
ATOM 1988 N N . GLU A 1 253 ? -9.233 12.106 26.474 1.00 95.19 253 GLU A N 1
ATOM 1989 C CA . GLU A 1 253 ? -9.794 13.223 27.256 1.00 95.19 253 GLU A CA 1
ATOM 1990 C C . GLU A 1 253 ? -9.856 12.928 28.767 1.00 95.19 253 GLU A C 1
ATOM 1992 O O . GLU A 1 253 ? -9.971 13.853 29.574 1.00 95.19 253 GLU A O 1
ATOM 1997 N N . ALA A 1 254 ? -9.784 11.656 29.167 1.00 93.44 254 ALA A N 1
ATOM 1998 C CA . ALA A 1 254 ? -9.848 11.247 30.564 1.00 93.44 254 ALA A CA 1
ATOM 1999 C C . ALA A 1 254 ? -8.511 11.463 31.289 1.00 93.44 254 ALA A C 1
ATOM 2001 O O . ALA A 1 254 ? -7.438 11.154 30.760 1.00 93.44 254 ALA A O 1
ATOM 2002 N N . GLY A 1 255 ? -8.577 11.915 32.545 1.00 93.75 255 GLY A N 1
ATOM 2003 C CA . GLY A 1 255 ? -7.411 11.915 33.431 1.00 93.75 255 GLY A CA 1
ATOM 2004 C C . GLY A 1 255 ? -6.889 10.493 33.661 1.00 93.75 255 GLY A C 1
ATOM 2005 O O . GLY A 1 255 ? -7.653 9.530 33.594 1.00 93.75 255 GLY A O 1
ATOM 2006 N N . ASP A 1 256 ? -5.593 10.343 33.952 1.00 91.12 256 ASP A N 1
ATOM 2007 C CA . ASP A 1 256 ? -4.960 9.017 34.033 1.00 91.12 256 ASP A CA 1
ATOM 2008 C C . ASP A 1 256 ? -5.617 8.082 35.062 1.00 91.12 256 ASP A C 1
ATOM 2010 O O . ASP A 1 256 ? -5.794 6.896 34.790 1.00 91.12 256 ASP A O 1
ATOM 2014 N N . GLU A 1 257 ? -6.078 8.625 36.189 1.00 92.69 257 GLU A N 1
ATOM 2015 C CA . GLU A 1 257 ? -6.799 7.884 37.235 1.00 92.69 257 GLU A CA 1
ATOM 2016 C C . GLU A 1 257 ? -8.200 7.417 36.794 1.00 92.69 257 GLU A C 1
ATOM 2018 O O . GLU A 1 257 ? -8.736 6.446 37.321 1.00 92.69 257 GLU A O 1
ATOM 2023 N N . GLN A 1 258 ? -8.796 8.081 35.800 1.00 92.69 258 GLN A N 1
ATOM 2024 C CA . GLN A 1 258 ? -10.155 7.821 35.308 1.00 92.69 258 GLN A CA 1
ATOM 2025 C C . GLN A 1 258 ? -10.173 6.937 34.057 1.00 92.69 258 GLN A C 1
ATOM 2027 O O . GLN A 1 258 ? -11.227 6.504 33.600 1.00 92.69 258 GLN A O 1
ATOM 2032 N N . LYS A 1 259 ? -9.010 6.649 33.476 1.00 92.75 259 LYS A N 1
ATOM 2033 C CA . LYS A 1 259 ? -8.904 5.910 32.216 1.00 92.75 259 LYS A CA 1
ATOM 2034 C C . LYS A 1 259 ? -9.475 4.500 32.282 1.00 92.75 259 LYS A C 1
ATOM 2036 O O . LYS A 1 259 ? -10.058 4.052 31.300 1.00 92.75 259 LYS A O 1
ATOM 2041 N N . VAL A 1 260 ? -9.327 3.812 33.413 1.00 92.81 260 VAL A N 1
ATOM 2042 C CA . VAL A 1 260 ? -9.916 2.478 33.612 1.00 92.81 260 VAL A CA 1
ATOM 2043 C C . VAL A 1 260 ? -11.442 2.580 33.639 1.00 92.81 260 VAL A C 1
ATOM 2045 O O . VAL A 1 260 ? -12.105 1.954 32.817 1.00 92.81 260 VAL A O 1
ATOM 2048 N N . SER A 1 261 ? -11.995 3.467 34.471 1.00 93.81 261 SER A N 1
ATOM 2049 C CA . SER A 1 261 ? -13.449 3.625 34.601 1.00 93.81 261 SER A CA 1
ATOM 2050 C C . SER A 1 261 ? -14.117 4.128 33.320 1.00 93.81 261 SER A C 1
ATOM 2052 O O . SER A 1 261 ? -15.236 3.731 33.010 1.00 93.81 261 SER A O 1
ATOM 2054 N N . VAL A 1 262 ? -13.446 4.967 32.525 1.00 95.19 262 VAL A N 1
ATOM 2055 C CA . VAL A 1 262 ? -13.950 5.380 31.205 1.00 95.19 262 VAL A CA 1
ATOM 2056 C C . VAL A 1 262 ? -14.069 4.192 30.255 1.00 95.19 262 VAL A C 1
ATOM 2058 O O . VAL A 1 262 ? -15.032 4.115 29.498 1.00 95.19 262 VAL A O 1
ATOM 2061 N N . ILE A 1 263 ? -13.128 3.252 30.294 1.00 96.12 263 ILE A N 1
ATOM 2062 C CA . ILE A 1 263 ? -13.168 2.067 29.436 1.00 96.12 263 ILE A CA 1
ATOM 2063 C C . ILE A 1 263 ? -14.283 1.122 29.866 1.00 96.12 263 ILE A C 1
ATOM 2065 O O . ILE A 1 263 ? -15.039 0.682 29.001 1.00 96.12 263 ILE A O 1
ATOM 2069 N N . ASP A 1 264 ? -14.436 0.888 31.167 1.00 95.88 264 ASP A N 1
ATOM 2070 C CA . ASP A 1 264 ? -15.527 0.071 31.706 1.00 95.88 264 ASP A CA 1
ATOM 2071 C C . ASP A 1 264 ? -16.891 0.673 31.329 1.00 95.88 264 ASP A C 1
ATOM 2073 O O . ASP A 1 264 ? -17.729 0.002 30.727 1.00 95.88 264 ASP A O 1
ATOM 2077 N N . ASN A 1 265 ? -17.060 1.988 31.513 1.00 96.38 265 ASN A N 1
ATOM 2078 C CA . ASN A 1 265 ? -18.271 2.706 31.106 1.00 96.38 265 ASN A CA 1
ATOM 2079 C C . ASN A 1 265 ? -18.550 2.608 29.600 1.00 96.38 265 ASN A C 1
ATOM 2081 O O . ASN A 1 265 ? -19.706 2.525 29.187 1.00 96.38 265 ASN A O 1
ATOM 2085 N N . LEU A 1 266 ? -17.517 2.641 28.755 1.00 97.88 266 LEU A N 1
ATOM 2086 C CA . LEU A 1 266 ? -17.679 2.482 27.309 1.00 97.88 266 LEU A CA 1
ATOM 2087 C C . LEU A 1 266 ? -18.082 1.045 26.940 1.00 97.88 266 LEU A C 1
ATOM 2089 O O . LEU A 1 266 ? -18.916 0.859 26.051 1.00 97.88 266 LEU A O 1
ATOM 2093 N N . VAL A 1 267 ? -17.532 0.033 27.618 1.00 97.81 267 VAL A N 1
ATOM 2094 C CA . VAL A 1 267 ? -17.929 -1.376 27.446 1.00 97.81 267 VAL A CA 1
ATOM 2095 C C . VAL A 1 267 ? -19.395 -1.578 27.839 1.00 97.81 267 VAL A C 1
ATOM 2097 O O . VAL A 1 267 ? -20.146 -2.214 27.086 1.00 97.81 267 VAL A O 1
ATOM 2100 N N . ASP A 1 268 ? -19.823 -1.000 28.960 1.00 97.25 268 ASP A N 1
ATOM 2101 C CA . ASP A 1 268 ? -21.206 -1.072 29.441 1.00 97.25 268 ASP A CA 1
ATOM 2102 C C . ASP A 1 268 ? -22.166 -0.290 28.542 1.00 97.25 268 ASP A C 1
ATOM 2104 O O . ASP A 1 268 ? -23.244 -0.781 28.190 1.00 97.25 268 ASP A O 1
ATOM 2108 N N . PHE A 1 269 ? -21.754 0.889 28.074 1.00 97.94 269 PHE A N 1
ATOM 2109 C CA . PHE A 1 269 ? -22.498 1.670 27.092 1.00 97.94 269 PHE A CA 1
ATOM 2110 C C . PHE A 1 269 ? -22.760 0.866 25.814 1.00 97.94 269 PHE A C 1
ATOM 2112 O O . PHE A 1 269 ? -23.902 0.764 25.365 1.00 97.94 269 PHE A O 1
ATOM 2119 N N . PHE A 1 270 ? -21.726 0.256 25.230 1.00 97.88 270 PHE A N 1
ATOM 2120 C CA . PHE A 1 270 ? -21.914 -0.557 24.031 1.00 97.88 270 PHE A CA 1
ATOM 2121 C C . PHE A 1 270 ? -22.733 -1.819 24.311 1.00 97.88 270 PHE A C 1
ATOM 2123 O O . PHE A 1 270 ? -23.544 -2.210 23.475 1.00 97.88 270 PHE A O 1
ATOM 2130 N N . SER A 1 271 ? -22.579 -2.437 25.486 1.00 96.12 271 SER A N 1
ATOM 2131 C CA . SER A 1 271 ? -23.351 -3.626 25.877 1.00 96.12 271 SER A CA 1
ATOM 2132 C C . SER A 1 271 ? -24.825 -3.337 26.191 1.00 96.12 271 SER A C 1
ATOM 2134 O O . SER A 1 271 ? -25.638 -4.263 26.147 1.00 96.12 271 SER A O 1
ATOM 2136 N N . SER A 1 272 ? -25.177 -2.080 26.467 1.00 94.94 272 SER A N 1
ATOM 2137 C CA . SER A 1 272 ? -26.544 -1.617 26.746 1.00 94.94 272 SER A CA 1
ATOM 2138 C C . SER A 1 272 ? -27.195 -0.883 25.567 1.00 94.94 272 SER A C 1
ATOM 2140 O O . SER A 1 272 ? -28.303 -0.353 25.693 1.00 94.94 272 SER A O 1
ATOM 2142 N N . LEU A 1 273 ? -26.532 -0.837 24.406 1.00 95.38 273 LEU A N 1
ATOM 2143 C CA . LEU A 1 273 ? -27.055 -0.142 23.237 1.00 95.38 273 LEU A CA 1
ATOM 2144 C C . LEU A 1 273 ? -28.353 -0.808 22.755 1.00 95.38 273 LEU A C 1
ATOM 2146 O O . LEU A 1 273 ? -28.381 -1.998 22.456 1.00 95.38 273 LEU A O 1
ATOM 2150 N N . SER A 1 274 ? -29.436 -0.036 22.646 1.00 94.69 274 SER A N 1
ATOM 2151 C CA . SER A 1 274 ? -30.693 -0.561 22.106 1.00 94.69 274 SER A CA 1
ATOM 2152 C C . SER A 1 274 ? -30.617 -0.729 20.589 1.00 94.69 274 SER A C 1
ATOM 2154 O O . SER A 1 274 ? -29.849 -0.039 19.905 1.00 94.69 274 SER A O 1
ATOM 2156 N N . LYS A 1 275 ? -31.472 -1.599 20.043 1.00 94.69 275 LYS A N 1
ATOM 2157 C CA . LYS A 1 275 ? -31.579 -1.815 18.595 1.00 94.69 275 LYS A CA 1
ATOM 2158 C C . LYS A 1 275 ? -31.886 -0.510 17.852 1.00 94.69 275 LYS A C 1
ATOM 2160 O O . LYS A 1 275 ? -31.283 -0.230 16.824 1.00 94.69 275 LYS A O 1
ATOM 2165 N N . GLU A 1 276 ? -32.750 0.336 18.404 1.00 96.62 276 GLU A N 1
ATOM 2166 C CA . GLU A 1 276 ? -33.144 1.618 17.810 1.00 96.62 276 GLU A CA 1
ATOM 2167 C C . GLU A 1 276 ? -31.979 2.617 17.774 1.00 96.62 276 GLU A C 1
ATOM 2169 O O . GLU A 1 276 ? -31.838 3.377 16.812 1.00 96.62 276 GLU A O 1
ATOM 2174 N N . LYS A 1 277 ? -31.136 2.642 18.817 1.00 97.00 277 LYS A N 1
ATOM 2175 C CA . LYS A 1 277 ? -29.932 3.489 18.853 1.00 97.00 277 LYS A CA 1
ATOM 2176 C C . LYS A 1 277 ? -28.875 2.980 17.873 1.00 97.00 277 LYS A C 1
ATOM 2178 O O . LYS A 1 277 ? -28.291 3.783 17.144 1.00 97.00 277 LYS A O 1
ATOM 2183 N N . ALA A 1 278 ? -28.670 1.665 17.814 1.00 96.75 278 ALA A N 1
ATOM 2184 C CA . ALA A 1 278 ? -27.770 1.038 16.852 1.00 96.75 278 ALA A CA 1
ATOM 2185 C C . ALA A 1 278 ? -28.193 1.345 15.406 1.00 96.75 278 ALA A C 1
ATOM 2187 O O . ALA A 1 278 ? -27.391 1.854 14.624 1.00 96.75 278 ALA A O 1
ATOM 2188 N N . GLU A 1 279 ? -29.474 1.165 15.073 1.00 97.00 279 GLU A N 1
ATOM 2189 C CA . GLU A 1 279 ? -29.998 1.457 13.736 1.00 97.00 279 GLU A CA 1
ATOM 2190 C C . GLU A 1 279 ? -29.811 2.925 13.323 1.00 97.00 279 GLU A C 1
ATOM 2192 O O . GLU A 1 279 ? -29.535 3.204 12.154 1.00 97.00 279 GLU A O 1
ATOM 2197 N N . GLN A 1 280 ? -29.928 3.876 14.258 1.00 97.31 280 GLN A N 1
ATOM 2198 C CA . GLN A 1 280 ? -29.665 5.295 13.981 1.00 97.31 280 GLN A CA 1
ATOM 2199 C C . GLN A 1 280 ? -28.203 5.546 13.591 1.00 97.31 280 GLN A C 1
ATOM 2201 O O . GLN A 1 280 ? -27.942 6.317 12.667 1.00 97.31 280 GLN A O 1
ATOM 2206 N N . ILE A 1 281 ? -27.257 4.883 14.263 1.00 96.94 281 ILE A N 1
ATOM 2207 C CA . ILE A 1 281 ? -25.827 4.974 13.939 1.00 96.94 281 ILE A CA 1
ATOM 2208 C C . ILE A 1 281 ? -25.560 4.366 12.556 1.00 96.94 281 ILE A C 1
ATOM 2210 O O . ILE A 1 281 ? -24.874 4.969 11.731 1.00 96.94 281 ILE A O 1
ATOM 2214 N N . GLU A 1 282 ? -26.128 3.196 12.272 1.00 95.44 282 GLU A N 1
ATOM 2215 C CA . GLU A 1 282 ? -25.902 2.474 11.014 1.00 95.44 282 GLU A CA 1
ATOM 2216 C C . GLU A 1 282 ? -26.473 3.195 9.794 1.00 95.44 282 GLU A C 1
ATOM 2218 O O . GLU A 1 282 ? -25.835 3.262 8.739 1.00 95.44 282 GLU A O 1
ATOM 2223 N N . LYS A 1 283 ? -27.670 3.772 9.944 1.00 95.50 283 LYS A N 1
ATOM 2224 C CA . LYS A 1 283 ? -28.369 4.497 8.876 1.00 95.50 283 LYS A CA 1
ATOM 2225 C C . LYS A 1 283 ? -27.839 5.920 8.679 1.00 95.50 283 LYS A C 1
ATOM 2227 O O . LYS A 1 283 ? -28.294 6.596 7.754 1.00 95.50 283 LYS A O 1
ATOM 2232 N N . ALA A 1 284 ? -26.878 6.374 9.489 1.00 94.62 284 ALA A N 1
ATOM 2233 C CA . ALA A 1 284 ? -26.280 7.695 9.351 1.00 94.62 284 ALA A CA 1
ATOM 2234 C C . ALA A 1 284 ? -25.653 7.887 7.958 1.00 94.62 284 ALA A C 1
ATOM 2236 O O . ALA A 1 284 ? -24.837 7.087 7.483 1.00 94.62 284 ALA A O 1
ATOM 2237 N N . LYS A 1 285 ? -26.019 8.990 7.300 1.00 93.06 285 LYS A N 1
ATOM 2238 C CA . LYS A 1 285 ? -25.519 9.393 5.980 1.00 93.06 285 LYS A CA 1
ATOM 2239 C C . LYS A 1 285 ? -25.149 10.867 6.012 1.00 93.06 285 LYS A C 1
ATOM 2241 O O . LYS A 1 285 ? -25.863 11.660 6.614 1.00 93.06 285 LYS A O 1
ATOM 2246 N N . GLY A 1 286 ? -24.050 11.218 5.349 1.00 91.00 286 GLY A N 1
ATOM 2247 C CA . GLY A 1 286 ? -23.668 12.617 5.173 1.00 91.00 286 GLY A CA 1
ATOM 2248 C C . GLY A 1 286 ? -24.661 13.366 4.286 1.00 91.00 286 GLY A C 1
ATOM 2249 O O . GLY A 1 286 ? -25.351 12.762 3.461 1.00 91.00 286 GLY A O 1
ATOM 2250 N N . GLN A 1 287 ? -24.708 14.682 4.447 1.00 90.31 287 GLN A N 1
ATOM 2251 C CA . GLN A 1 287 ? -25.550 15.578 3.663 1.00 90.31 287 GLN A CA 1
ATOM 2252 C C . GLN A 1 287 ? -24.692 16.364 2.669 1.00 90.31 287 GLN A C 1
ATOM 2254 O O . GLN A 1 287 ? -23.603 16.836 2.997 1.00 90.31 287 GLN A O 1
ATOM 2259 N N . ARG A 1 288 ? -25.171 16.516 1.430 1.00 88.62 288 ARG A N 1
ATOM 2260 C CA . ARG A 1 288 ? -24.460 17.303 0.414 1.00 88.62 288 ARG A CA 1
ATOM 2261 C C . ARG A 1 288 ? -24.421 18.771 0.850 1.00 88.62 288 ARG A C 1
ATOM 2263 O O . ARG A 1 288 ? -25.471 19.378 1.004 1.00 88.62 288 ARG A O 1
ATOM 2270 N N . GLY A 1 289 ? -23.219 19.322 1.029 1.00 88.62 289 GLY A N 1
ATOM 2271 C CA . GLY A 1 289 ? -23.028 20.698 1.508 1.00 88.62 289 GLY A CA 1
ATOM 2272 C C . GLY A 1 289 ? -23.320 20.905 3.000 1.00 88.62 289 GLY A C 1
ATOM 2273 O O . GLY A 1 289 ? -23.398 22.049 3.433 1.00 88.62 289 GLY A O 1
ATOM 2274 N N . GLY A 1 290 ? -23.490 19.827 3.772 1.00 92.06 290 GLY A N 1
ATOM 2275 C CA . GLY A 1 290 ? -23.771 19.875 5.206 1.00 92.06 290 GLY A CA 1
ATOM 2276 C C . GLY A 1 290 ? -22.860 18.945 6.003 1.00 92.06 290 GLY A C 1
ATOM 2277 O O . GLY A 1 290 ? -21.695 18.741 5.658 1.00 92.06 290 GLY A O 1
ATOM 2278 N N . ASP A 1 291 ? -23.408 18.365 7.071 1.00 93.50 291 ASP A N 1
ATOM 2279 C CA . ASP A 1 291 ? -22.658 17.477 7.955 1.00 93.50 291 ASP A CA 1
ATOM 2280 C C . ASP A 1 291 ? -22.154 16.222 7.233 1.00 93.50 291 ASP A C 1
ATOM 2282 O O . ASP A 1 291 ? -22.872 15.555 6.477 1.00 93.50 291 ASP A O 1
ATOM 2286 N N . THR A 1 292 ? -20.916 15.840 7.540 1.00 95.06 292 THR A N 1
ATOM 2287 C CA . THR A 1 292 ? -20.365 14.560 7.093 1.00 95.06 292 THR A CA 1
ATOM 2288 C C . THR A 1 292 ? -21.015 13.394 7.844 1.00 95.06 292 THR A C 1
ATOM 2290 O O . THR A 1 292 ? -21.534 13.548 8.953 1.00 95.06 292 THR A O 1
ATOM 2293 N N . LYS A 1 293 ? -20.943 12.183 7.269 1.00 94.12 293 LYS A N 1
ATOM 2294 C CA . LYS A 1 293 ? -21.382 10.955 7.958 1.00 94.12 293 LYS A CA 1
ATOM 2295 C C . LYS A 1 293 ? -20.674 10.791 9.310 1.00 94.12 293 LYS A C 1
ATOM 2297 O O . LYS A 1 293 ? -21.311 10.406 10.284 1.00 94.12 293 LYS A O 1
ATOM 2302 N N . GLU A 1 294 ? -19.381 11.104 9.361 1.00 95.12 294 GLU A N 1
ATOM 2303 C CA . GLU A 1 294 ? -18.570 11.044 10.578 1.00 95.12 294 GLU A CA 1
ATOM 2304 C C . GLU A 1 294 ? -19.107 11.985 11.661 1.00 95.12 294 GLU A C 1
ATOM 2306 O O . GLU A 1 294 ? -19.359 11.549 12.782 1.00 95.12 294 GLU A O 1
ATOM 2311 N N . THR A 1 295 ? -19.365 13.248 11.310 1.00 95.81 295 THR A N 1
ATOM 2312 C CA . THR A 1 295 ? -19.919 14.250 12.231 1.00 95.81 295 THR A CA 1
ATOM 2313 C C . THR A 1 295 ? -21.249 13.790 12.832 1.00 95.81 295 THR A C 1
ATOM 2315 O O . THR A 1 295 ? -21.469 13.924 14.036 1.00 95.81 295 THR A O 1
ATOM 2318 N N . ILE A 1 296 ? -22.130 13.216 12.007 1.00 96.56 296 ILE A N 1
ATOM 2319 C CA . ILE A 1 296 ? -23.443 12.727 12.444 1.00 96.56 296 ILE A CA 1
ATOM 2320 C C . ILE A 1 296 ? -23.289 11.543 13.404 1.00 96.56 296 ILE A C 1
ATOM 2322 O O . ILE A 1 296 ? -23.920 11.533 14.459 1.00 96.56 296 ILE A O 1
ATOM 2326 N N . ILE A 1 297 ? -22.426 10.576 13.076 1.00 97.00 297 ILE A N 1
ATOM 2327 C CA . ILE A 1 297 ? -22.157 9.423 13.947 1.00 97.00 297 ILE A CA 1
ATOM 2328 C C . ILE A 1 297 ? -21.585 9.883 15.291 1.00 97.00 297 ILE A C 1
ATOM 2330 O O . ILE A 1 297 ? -22.099 9.476 16.329 1.00 97.00 297 ILE A O 1
ATOM 2334 N N . ASN A 1 298 ? -20.591 10.775 15.298 1.00 97.69 298 ASN A N 1
ATOM 2335 C CA . ASN A 1 298 ? -19.995 11.290 16.535 1.00 97.69 298 ASN A CA 1
ATOM 2336 C C . ASN A 1 298 ? -21.029 11.999 17.422 1.00 97.69 298 ASN A C 1
ATOM 2338 O O . ASN A 1 298 ? -21.032 11.821 18.640 1.00 97.69 298 ASN A O 1
ATOM 2342 N N . ARG A 1 299 ? -21.949 12.762 16.819 1.00 97.56 299 ARG A N 1
ATOM 2343 C CA . ARG A 1 299 ? -23.047 13.423 17.538 1.00 97.56 299 ARG A CA 1
ATOM 2344 C C . ARG A 1 299 ? -24.008 12.418 18.170 1.00 97.56 299 ARG A C 1
ATOM 2346 O O . ARG A 1 299 ? -24.400 12.602 19.319 1.00 97.56 299 ARG A O 1
ATOM 2353 N N . LEU A 1 300 ? -24.376 11.364 17.439 1.00 98.00 300 LEU A N 1
ATOM 2354 C CA . LEU A 1 300 ? -25.225 10.290 17.960 1.00 98.00 300 LEU A CA 1
ATOM 2355 C C . LEU A 1 300 ? -24.541 9.549 19.112 1.00 98.00 300 LEU A C 1
ATOM 2357 O O . LEU A 1 300 ? -25.159 9.361 20.155 1.00 98.00 300 LEU A O 1
ATOM 2361 N N . LEU A 1 301 ? -23.265 9.187 18.950 1.00 97.94 301 LEU A N 1
ATOM 2362 C CA . LEU A 1 301 ? -22.484 8.509 19.985 1.00 97.94 301 LEU A CA 1
ATOM 2363 C C . LEU A 1 301 ? -22.378 9.359 21.257 1.00 97.94 301 LEU A C 1
ATOM 2365 O O . LEU A 1 301 ? -22.685 8.858 22.334 1.00 97.94 301 LEU A O 1
ATOM 2369 N N . ASN A 1 302 ? -22.044 10.651 21.139 1.00 97.81 302 ASN A N 1
ATOM 2370 C CA . ASN A 1 302 ? -22.023 11.573 22.282 1.00 97.81 302 ASN A CA 1
ATOM 2371 C C . ASN A 1 302 ? -23.386 11.637 22.982 1.00 97.81 302 ASN A C 1
ATOM 2373 O O . ASN A 1 302 ? -23.464 11.380 24.179 1.00 97.81 302 ASN A O 1
ATOM 2377 N N . LYS A 1 303 ? -24.468 11.881 22.228 1.00 97.94 303 LYS A N 1
ATOM 2378 C CA . LYS A 1 303 ? -25.829 11.954 22.780 1.00 97.94 303 LYS A CA 1
ATOM 2379 C C . LYS A 1 303 ? -26.209 10.674 23.528 1.00 97.94 303 LYS A C 1
ATOM 2381 O O . LYS A 1 303 ? -26.766 10.733 24.619 1.00 97.94 303 LYS A O 1
ATOM 2386 N N . PHE A 1 304 ? -25.958 9.509 22.935 1.00 97.88 304 PHE A N 1
ATOM 2387 C CA . PHE A 1 304 ? -26.343 8.237 23.543 1.00 97.88 304 PHE A CA 1
ATOM 2388 C C . PHE A 1 304 ? -25.487 7.888 24.758 1.00 97.88 304 PHE A C 1
ATOM 2390 O O . PHE A 1 304 ? -26.021 7.324 25.713 1.00 97.88 304 PHE A O 1
ATOM 2397 N N . TYR A 1 305 ? -24.206 8.249 24.742 1.00 97.19 305 TYR A N 1
ATOM 2398 C CA . TYR A 1 305 ? -23.303 8.052 25.869 1.00 97.19 305 TYR A CA 1
ATOM 2399 C C . TYR A 1 305 ? -23.633 8.980 27.049 1.00 97.19 305 TYR A C 1
ATOM 2401 O O . TYR A 1 305 ? -23.668 8.542 28.197 1.00 97.19 305 TYR A O 1
ATOM 2409 N N . GLU A 1 306 ? -23.974 10.244 26.786 1.00 95.62 306 GLU A N 1
ATOM 2410 C CA . GLU A 1 306 ? -24.449 11.185 27.811 1.00 95.62 306 GLU A CA 1
ATOM 2411 C C . GLU A 1 306 ? -25.732 10.682 28.484 1.00 95.62 306 GLU A C 1
ATOM 2413 O O . GLU A 1 306 ? -25.828 10.664 29.708 1.00 95.62 306 GLU A O 1
ATOM 2418 N N . GLN A 1 307 ? -26.693 10.184 27.700 1.00 95.50 307 GLN A N 1
ATOM 2419 C CA . GLN A 1 307 ? -27.909 9.570 28.244 1.00 95.50 307 GLN A CA 1
ATOM 2420 C C . GLN A 1 307 ? -27.604 8.347 29.117 1.00 95.50 307 GLN A C 1
ATOM 2422 O O . GLN A 1 307 ? -28.194 8.188 30.183 1.00 95.50 307 GLN A O 1
ATOM 2427 N N . PHE A 1 308 ? -26.682 7.487 28.674 1.00 95.38 308 PHE A N 1
ATOM 2428 C CA . PHE A 1 308 ? -26.255 6.315 29.438 1.00 95.38 308 PHE A CA 1
ATOM 2429 C C . PHE A 1 308 ? -25.642 6.726 30.785 1.00 95.38 308 PHE A C 1
ATOM 2431 O O . PHE A 1 308 ? -26.093 6.275 31.835 1.00 95.38 308 PHE A O 1
ATOM 2438 N N . THR A 1 309 ? -24.688 7.656 30.780 1.00 91.75 309 THR A N 1
ATOM 2439 C CA . THR A 1 309 ? -24.023 8.112 32.013 1.00 91.75 309 THR A CA 1
ATOM 2440 C C . THR A 1 309 ? -24.972 8.819 32.989 1.00 91.75 309 THR A C 1
ATOM 2442 O O . THR A 1 309 ? -24.829 8.652 34.198 1.00 91.75 309 THR A O 1
ATOM 2445 N N . GLN A 1 310 ? -25.983 9.549 32.505 1.00 91.44 310 GLN A N 1
ATOM 2446 C CA . GLN A 1 310 ? -27.032 10.137 33.354 1.00 91.44 310 GLN A CA 1
ATOM 2447 C C . GLN A 1 310 ? -27.927 9.074 34.011 1.00 91.44 310 GLN A C 1
ATOM 2449 O O . GLN A 1 310 ? -28.261 9.199 35.191 1.00 91.44 310 GLN A O 1
ATOM 2454 N N . SER A 1 311 ? -28.280 8.010 33.279 1.00 86.06 311 SER A N 1
ATOM 2455 C CA . SER A 1 311 ? -29.080 6.907 33.834 1.00 86.06 311 SER A CA 1
ATOM 2456 C C . SER A 1 311 ? -28.350 6.124 34.930 1.00 86.06 311 SER A C 1
ATOM 2458 O O . SER A 1 311 ? -28.976 5.679 35.883 1.00 86.06 311 SER A O 1
ATOM 2460 N N . GLN A 1 312 ? -27.021 6.018 34.849 1.00 81.94 312 GLN A N 1
ATOM 2461 C CA . GLN A 1 312 ? -26.226 5.361 35.892 1.00 81.94 312 GLN A CA 1
ATOM 2462 C C . GLN A 1 312 ? -26.191 6.175 37.191 1.00 81.94 312 GLN A C 1
ATOM 2464 O O . GLN A 1 312 ? -26.313 5.606 38.266 1.00 81.94 312 GLN A O 1
ATOM 2469 N N . ARG A 1 313 ? -26.095 7.511 37.102 1.00 77.06 313 ARG A N 1
ATOM 2470 C CA . ARG A 1 313 ? -26.075 8.393 38.286 1.00 77.06 313 ARG A CA 1
ATOM 2471 C C . ARG A 1 313 ? -27.395 8.386 39.054 1.00 77.06 313 ARG A C 1
ATOM 2473 O O . ARG A 1 313 ? -27.388 8.380 40.274 1.00 77.06 313 ARG A O 1
ATOM 2480 N N . THR A 1 314 ? -28.512 8.368 38.332 1.00 68.88 314 THR A N 1
ATOM 2481 C CA . THR A 1 314 ? -29.855 8.361 38.935 1.00 68.88 314 THR A CA 1
ATOM 2482 C C . THR A 1 314 ? -30.200 7.035 39.614 1.00 68.88 314 THR A C 1
ATOM 2484 O O . THR A 1 314 ? -30.992 7.037 40.542 1.00 68.88 314 THR A O 1
ATOM 2487 N N . SER A 1 315 ? -29.575 5.925 39.208 1.00 60.53 315 SER A N 1
ATOM 2488 C CA . SER A 1 315 ? -29.768 4.606 39.829 1.00 60.53 315 SER A CA 1
ATOM 2489 C C . SER A 1 315 ? -28.934 4.377 41.097 1.00 60.53 315 SER A C 1
ATOM 2491 O O . SER A 1 315 ? -29.182 3.399 41.794 1.00 60.53 315 SER A O 1
ATOM 2493 N N . THR A 1 316 ? -27.924 5.206 41.374 1.00 58.53 316 THR A N 1
ATOM 2494 C CA . THR A 1 316 ? -27.085 5.113 42.588 1.00 58.53 316 THR A CA 1
ATOM 2495 C C . THR A 1 316 ? -27.575 5.981 43.749 1.00 58.53 316 THR A C 1
ATOM 2497 O O . THR A 1 316 ? -27.034 5.862 44.845 1.00 58.53 316 THR A O 1
ATOM 2500 N N . ASP A 1 317 ? -28.574 6.836 43.510 1.00 50.72 317 ASP A N 1
ATOM 2501 C CA . ASP A 1 317 ? -29.172 7.738 44.506 1.00 50.72 317 ASP A CA 1
ATOM 2502 C C . ASP A 1 317 ? -30.508 7.195 45.088 1.00 50.72 317 ASP A C 1
ATOM 2504 O O . ASP A 1 317 ? -31.175 7.904 45.845 1.00 50.72 317 ASP A O 1
ATOM 2508 N N . GLU A 1 318 ? -30.885 5.948 44.759 1.00 40.84 318 GLU A N 1
ATOM 2509 C CA . GLU A 1 318 ? -31.998 5.168 45.350 1.00 40.84 318 GLU A CA 1
ATOM 2510 C C . GLU A 1 318 ? -31.470 3.986 46.179 1.00 40.84 318 GLU A C 1
ATOM 2512 O O . GLU A 1 318 ? -32.047 3.729 47.263 1.00 40.84 318 GLU A O 1
#

pLDDT: mean 92.11, std 10.44, range [40.84, 98.25]

Nearest PDB structures (foldseek):
  7bm8-assembly1_B  TM=4.777E-01  e=1.307E-03  Caulobacter vibrioides NA1000
  2fen-assembly1_A  TM=1.658E-01  e=4.364E+00  Agrobacterium tumefaciens